Protein AF-A0A3M1F639-F1 (afdb_monomer)

pLDDT: mean 80.08, std 17.7, range [35.78, 98.0]

Sequence (244 aa):
RVGVATFDGEERFVIDPTIEFQLLESRHPPLAGIGDPCSHDMECQDDLVCSRASRTCIQVDPTPWWGDPRGVNGACSTDADCPVGQFCDTNHPIKAEGPFRAYYYTDRDAGRFLCQVPDRDAPLDEICPRMIQVDDVLSGRFVPGKEVCLEARIVVSYVNPGDLDSHIQSQFEHPLVYPSGSPPLPVSFQSSENSPPYKDPDNPIGALPDPPLDAHVVMLGTVRYDDGHRWFEVHPIKWWRRLP

Foldseek 3Di:
DWDWDDDPNDTDTDDDPPPPPPPPPPPDDDAFEFFAAAQAQVSHAQQWGQQPVRNGTHHDDFAAPPGDCCQFQVWAAFQNSHGRQWGWPLPAAADLDDQQHFPPPSVPRGRTTHTARPDQPDDCCSVAVDEDEPVCQFVVSHGFFHKHWYWFFFADFDQDPVQRKTFGWGFDPDQPPDPPPDDRPVTDTATAIAHSNQQDCPPPVGRDDDDDHRFGKIFIATWHQDPVVGGIYGHHGRHMDTDD

Structure (mmCIF, N/CA/C/O backbone):
data_AF-A0A3M1F639-F1
#
_entry.id   AF-A0A3M1F639-F1
#
loop_
_atom_site.group_PDB
_atom_site.id
_atom_site.type_symbol
_atom_site.label_atom_id
_atom_site.label_alt_id
_atom_site.label_comp_id
_atom_site.label_asym_id
_atom_site.label_entity_id
_atom_site.label_seq_id
_atom_site.pdbx_PDB_ins_code
_atom_site.Cartn_x
_atom_site.Cartn_y
_atom_site.Cartn_z
_atom_site.occupancy
_atom_site.B_iso_or_equiv
_atom_site.auth_seq_id
_atom_site.auth_comp_id
_atom_site.auth_asym_id
_atom_site.auth_atom_id
_atom_site.pdbx_PDB_model_num
ATOM 1 N N . ARG A 1 1 ? -32.713 -19.077 0.750 1.00 47.41 1 ARG A N 1
ATOM 2 C CA . ARG A 1 1 ? -32.940 -19.809 -0.526 1.00 47.41 1 ARG A CA 1
ATOM 3 C C . ARG A 1 1 ? -33.217 -18.773 -1.609 1.00 47.41 1 ARG A C 1
ATOM 5 O O . ARG A 1 1 ? -33.900 -17.809 -1.296 1.00 47.41 1 ARG A O 1
ATOM 12 N N . VAL A 1 2 ? -32.694 -18.941 -2.826 1.00 43.97 2 VAL A N 1
ATOM 13 C CA . VAL A 1 2 ? -33.075 -18.085 -3.964 1.00 43.97 2 VAL A CA 1
ATOM 14 C C . VAL A 1 2 ? -34.355 -18.663 -4.561 1.00 43.97 2 VAL A C 1
ATOM 16 O O . VAL A 1 2 ? -34.367 -19.823 -4.973 1.00 43.97 2 VAL A O 1
ATOM 19 N N . GLY A 1 3 ? -35.440 -17.894 -4.520 1.00 49.28 3 GLY A N 1
ATOM 20 C CA . GLY A 1 3 ? -36.692 -18.221 -5.194 1.00 49.28 3 GLY A CA 1
ATOM 21 C C . GLY A 1 3 ? -36.823 -17.441 -6.498 1.00 49.28 3 GLY A C 1
ATOM 22 O O . GLY A 1 3 ? -36.131 -16.446 -6.707 1.00 49.28 3 GLY A O 1
ATOM 23 N N . VAL A 1 4 ? -37.733 -17.877 -7.361 1.00 46.59 4 VAL A N 1
ATOM 24 C CA . VAL A 1 4 ? -38.159 -17.119 -8.541 1.00 46.59 4 VAL A CA 1
ATOM 25 C C . VAL A 1 4 ? -39.600 -16.685 -8.298 1.00 46.59 4 VAL A C 1
ATOM 27 O O . VAL A 1 4 ? -40.441 -17.518 -7.963 1.00 46.59 4 VAL A O 1
ATOM 30 N N . ALA A 1 5 ? -39.876 -15.388 -8.414 1.00 46.91 5 ALA A N 1
ATOM 31 C CA . ALA A 1 5 ? -41.221 -14.831 -8.331 1.00 46.91 5 ALA A CA 1
ATOM 32 C C . ALA A 1 5 ? -41.510 -13.989 -9.571 1.00 46.91 5 ALA A C 1
ATOM 34 O O . ALA A 1 5 ? -40.659 -13.232 -10.033 1.00 46.91 5 ALA A O 1
ATOM 35 N N . THR A 1 6 ? -42.719 -14.109 -10.106 1.00 42.94 6 THR A N 1
ATOM 36 C CA . THR A 1 6 ? -43.123 -13.385 -11.311 1.00 42.94 6 THR A CA 1
ATOM 37 C C . THR A 1 6 ? -43.764 -12.049 -10.937 1.00 42.94 6 THR A C 1
ATOM 39 O O . THR A 1 6 ? -44.758 -12.024 -10.211 1.00 42.94 6 THR A O 1
ATOM 42 N N . PHE A 1 7 ? -43.225 -10.948 -11.459 1.00 38.12 7 PHE A N 1
ATOM 43 C CA . PHE A 1 7 ? -43.796 -9.602 -11.357 1.00 38.12 7 PHE A CA 1
ATOM 44 C C . PHE A 1 7 ? -44.081 -9.079 -12.766 1.00 38.12 7 PHE A C 1
ATOM 46 O O . PHE A 1 7 ? -43.194 -9.089 -13.612 1.00 38.12 7 PHE A O 1
ATOM 53 N N . ASP A 1 8 ? -45.324 -8.669 -13.031 1.00 56.53 8 ASP A N 1
ATOM 54 C CA . ASP A 1 8 ? -45.784 -8.170 -14.341 1.00 56.53 8 ASP A CA 1
ATOM 55 C C . ASP A 1 8 ? -45.487 -9.104 -15.532 1.00 56.53 8 ASP A C 1
ATOM 57 O O . ASP A 1 8 ? -45.303 -8.669 -16.665 1.00 56.53 8 ASP A O 1
ATOM 61 N N . GLY A 1 9 ? -45.467 -10.416 -15.281 1.00 57.84 9 GLY A N 1
ATOM 62 C CA . GLY A 1 9 ? -45.174 -11.434 -16.296 1.00 57.84 9 GLY A CA 1
ATOM 63 C C . GLY A 1 9 ? -43.685 -11.739 -16.490 1.00 57.84 9 GLY A C 1
ATOM 64 O O . GLY A 1 9 ? -43.366 -12.645 -17.254 1.00 57.84 9 GLY A O 1
ATOM 65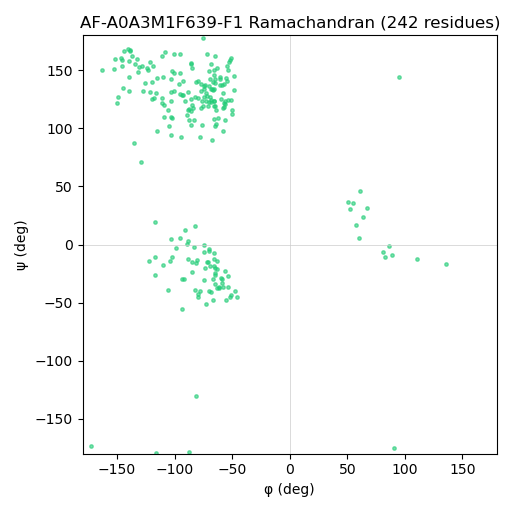 N N . GLU A 1 10 ? -42.786 -11.060 -15.774 1.00 46.59 10 GLU A N 1
ATOM 66 C CA . GLU A 1 10 ? -41.350 -11.350 -15.772 1.00 46.59 10 GLU A CA 1
ATOM 67 C C . GLU A 1 10 ? -40.927 -12.095 -14.506 1.00 46.59 10 GLU A C 1
ATOM 69 O O . GLU A 1 10 ? -41.247 -11.696 -13.385 1.00 46.59 10 GLU A O 1
ATOM 74 N N . GLU A 1 11 ? -40.176 -13.181 -14.676 1.00 58.34 11 GLU A N 1
ATOM 75 C CA . GLU A 1 11 ? -39.559 -13.907 -13.570 1.00 58.34 11 GLU A CA 1
ATOM 76 C C . GLU A 1 11 ? -38.381 -13.114 -12.991 1.00 58.34 11 GLU A C 1
ATOM 78 O O . GLU A 1 11 ? -37.431 -12.766 -13.691 1.00 58.34 11 GLU A O 1
ATOM 83 N N . ARG A 1 12 ? -38.434 -12.838 -11.686 1.00 57.09 12 ARG A N 1
ATOM 84 C CA . ARG A 1 12 ? -37.372 -12.173 -10.928 1.00 57.09 12 ARG A CA 1
ATOM 85 C C . ARG A 1 12 ? -36.878 -13.087 -9.821 1.00 57.09 12 ARG A C 1
ATOM 87 O O . ARG A 1 12 ? -37.666 -13.742 -9.137 1.00 57.09 12 ARG A O 1
ATOM 94 N N . PHE A 1 13 ? -35.568 -13.100 -9.610 1.00 54.31 13 PHE A N 1
ATOM 95 C CA . PHE A 1 13 ? -34.986 -13.759 -8.449 1.00 54.31 13 PHE A CA 1
ATOM 96 C C . PHE A 1 13 ? -35.332 -12.958 -7.196 1.00 54.31 13 PHE A C 1
ATOM 98 O O . PHE A 1 13 ? -35.026 -11.769 -7.106 1.00 54.31 13 PHE A O 1
ATOM 105 N N . VAL A 1 14 ? -35.980 -13.605 -6.232 1.00 48.16 14 VAL A N 1
ATOM 106 C CA . VAL A 1 14 ? -36.282 -13.011 -4.931 1.00 48.16 14 VAL A CA 1
ATOM 107 C C . VAL A 1 14 ? -35.439 -13.720 -3.887 1.00 48.16 14 VAL A C 1
ATOM 109 O O . VAL A 1 14 ? -35.502 -14.943 -3.722 1.00 48.16 14 VAL A O 1
ATOM 112 N N . ILE A 1 15 ? -34.628 -12.933 -3.188 1.00 52.72 15 ILE A N 1
ATOM 113 C CA . ILE A 1 15 ? -33.953 -13.371 -1.974 1.00 52.72 15 ILE A CA 1
ATOM 114 C C . ILE A 1 15 ? -35.007 -13.341 -0.871 1.00 52.72 15 ILE A C 1
ATOM 116 O O . ILE A 1 15 ? -35.576 -12.292 -0.579 1.00 5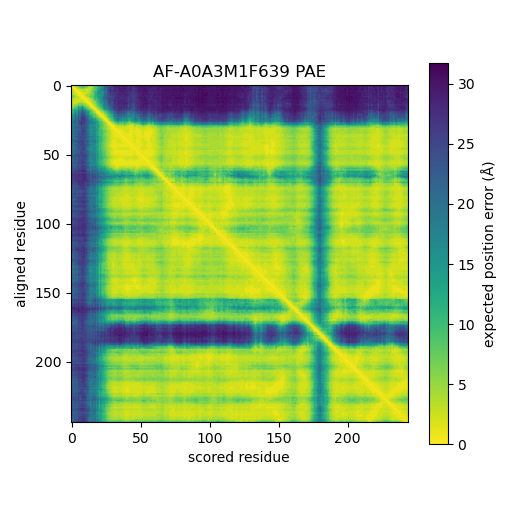2.72 15 ILE A O 1
ATOM 120 N N . ASP A 1 16 ? -35.301 -14.508 -0.306 1.00 49.38 16 ASP A N 1
ATOM 121 C CA . ASP A 1 16 ? -36.204 -14.637 0.832 1.00 49.38 16 ASP A CA 1
ATOM 122 C C . ASP A 1 16 ? -35.676 -13.792 2.014 1.00 49.38 16 ASP A C 1
ATOM 124 O O . ASP A 1 16 ? -34.572 -14.065 2.496 1.00 49.38 16 ASP A O 1
ATOM 128 N N . PRO A 1 17 ? -36.415 -12.772 2.491 1.00 47.12 17 PRO A N 1
ATOM 129 C CA . PRO A 1 17 ? -35.969 -11.904 3.579 1.00 47.12 17 PRO A CA 1
ATOM 130 C C . PRO A 1 17 ? -35.943 -12.610 4.946 1.00 47.12 17 PRO A C 1
ATOM 132 O O . PRO A 1 17 ? -35.497 -12.014 5.921 1.00 47.12 17 PRO A O 1
ATOM 135 N N . THR A 1 18 ? -36.413 -13.862 5.039 1.00 43.72 18 THR A N 1
ATOM 136 C CA . THR A 1 18 ? -36.383 -14.674 6.270 1.00 43.72 18 THR A CA 1
ATOM 137 C C . THR A 1 18 ? -35.123 -15.526 6.427 1.00 43.72 18 THR A C 1
ATOM 139 O O . THR A 1 18 ? -35.069 -16.393 7.299 1.00 43.72 18 THR A O 1
ATOM 142 N N . ILE A 1 19 ? -34.083 -15.290 5.619 1.00 44.69 19 ILE A N 1
ATOM 143 C CA . ILE A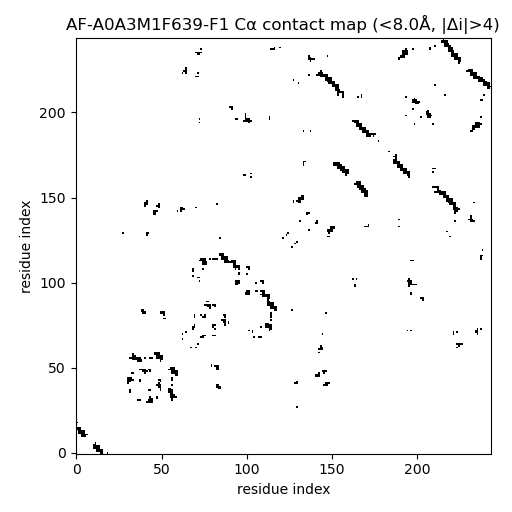 1 19 ? -32.764 -15.864 5.894 1.00 44.69 19 ILE A CA 1
ATOM 144 C C . ILE A 1 19 ? -32.260 -15.243 7.201 1.00 44.69 19 ILE A C 1
ATOM 146 O O . ILE A 1 19 ? -31.792 -14.108 7.227 1.00 44.69 19 ILE A O 1
ATOM 150 N N . GLU A 1 20 ? -32.365 -15.998 8.294 1.00 39.66 20 GLU A N 1
ATOM 151 C CA . GLU A 1 20 ? -31.566 -15.754 9.487 1.00 39.66 20 GLU A CA 1
ATOM 152 C C . GLU A 1 20 ? -30.099 -15.794 9.060 1.00 39.66 20 GLU A C 1
ATOM 154 O O . GLU A 1 20 ? -29.547 -16.847 8.730 1.00 39.66 20 GLU A O 1
ATOM 159 N N . PHE A 1 21 ? -29.471 -14.623 9.016 1.00 45.22 21 PHE A N 1
ATOM 160 C CA . PHE A 1 21 ? -28.029 -14.540 8.920 1.00 45.22 21 PHE A CA 1
ATOM 161 C C . PHE A 1 21 ? -27.483 -15.121 10.219 1.00 45.22 21 PHE A C 1
ATOM 163 O O . PHE A 1 21 ? -27.593 -14.509 11.282 1.00 45.22 21 PHE A O 1
ATOM 170 N N . GLN A 1 22 ? -26.900 -16.316 10.149 1.00 36.78 22 GLN A N 1
ATOM 171 C CA . GLN A 1 22 ? -25.958 -16.713 11.179 1.00 36.78 22 GLN A CA 1
ATOM 172 C C . GLN A 1 22 ? -24.792 -15.739 11.066 1.00 36.78 22 GLN A C 1
ATOM 174 O O . GLN A 1 22 ? -23.984 -15.830 10.143 1.00 36.78 22 GLN A O 1
ATOM 179 N N . LEU A 1 23 ? -24.742 -14.777 11.988 1.00 41.59 23 LEU A N 1
ATOM 180 C CA . LEU A 1 23 ? -23.510 -14.070 12.289 1.00 41.59 23 LEU A CA 1
ATOM 181 C C . LEU A 1 23 ? -22.525 -15.157 12.713 1.00 41.59 23 LEU A C 1
ATOM 183 O O . LEU A 1 23 ? -22.575 -15.659 13.835 1.00 41.59 23 LEU A O 1
ATOM 187 N N . LEU A 1 24 ? -21.689 -15.591 11.773 1.00 43.47 24 LEU A N 1
ATOM 188 C CA . LEU A 1 24 ? -20.505 -16.350 12.116 1.00 43.47 24 LEU A CA 1
ATOM 189 C C . LEU A 1 24 ? -19.731 -15.446 13.068 1.00 43.47 24 LEU A C 1
ATOM 191 O O . LEU A 1 24 ? -19.452 -14.295 12.723 1.00 43.47 24 LEU A O 1
ATOM 195 N N . GLU A 1 25 ? -19.469 -15.923 14.286 1.00 40.12 25 GLU A N 1
ATOM 196 C CA . GLU A 1 25 ? -18.628 -15.189 15.223 1.00 40.12 25 GLU A CA 1
ATOM 197 C C . GLU A 1 25 ? -17.345 -14.807 14.486 1.00 40.12 25 GLU A C 1
ATOM 199 O O . GLU A 1 25 ? -16.592 -15.668 14.016 1.00 40.12 25 GLU A O 1
ATOM 204 N N . SER A 1 26 ? -17.139 -13.499 14.320 1.00 48.09 26 SER A N 1
ATOM 205 C CA . SER A 1 26 ? -15.899 -12.984 13.766 1.00 48.09 26 SER A CA 1
ATOM 206 C C . SER A 1 26 ? -14.771 -13.517 14.639 1.00 48.09 26 SER A C 1
ATOM 208 O O . SER A 1 26 ? -14.727 -13.247 15.838 1.00 48.09 26 SER A O 1
ATOM 210 N N . ARG A 1 27 ? -13.839 -14.265 14.037 1.00 58.47 27 ARG A N 1
ATOM 211 C CA . ARG A 1 27 ? -12.623 -14.725 14.729 1.00 58.47 27 ARG A CA 1
ATOM 212 C C . ARG A 1 27 ? -11.733 -13.565 15.170 1.00 58.47 27 ARG A C 1
ATOM 214 O O . ARG A 1 27 ? -10.829 -13.762 15.974 1.00 58.47 27 ARG A O 1
ATOM 221 N N . HIS A 1 28 ? -11.985 -12.370 14.644 1.00 64.81 28 HIS A N 1
ATOM 222 C CA . HIS A 1 28 ? -11.259 -11.168 14.995 1.00 64.81 28 HIS A CA 1
ATOM 223 C C . HIS A 1 28 ? -12.051 -10.307 15.990 1.00 64.81 28 HIS A C 1
ATOM 225 O O . HIS A 1 28 ? -13.283 -10.254 15.896 1.00 64.81 28 HIS A O 1
ATOM 231 N N . PRO A 1 29 ? -11.362 -9.578 16.890 1.00 74.75 29 PRO A N 1
ATOM 232 C CA . PRO A 1 29 ? -11.995 -8.609 17.783 1.00 74.75 29 PRO A CA 1
ATOM 233 C C . PRO A 1 29 ? -12.895 -7.608 17.031 1.00 74.75 29 PRO A C 1
ATOM 235 O O . PRO A 1 29 ? -12.709 -7.395 15.829 1.00 74.75 29 PRO A O 1
ATOM 238 N N . PRO A 1 30 ? -13.836 -6.929 17.698 1.00 85.12 30 PRO A N 1
ATOM 239 C CA . PRO A 1 30 ? -14.517 -5.777 17.109 1.00 85.12 30 PRO A CA 1
ATOM 240 C C . PRO A 1 30 ? -13.518 -4.723 16.605 1.00 85.12 30 PRO A C 1
ATOM 242 O O . PRO A 1 30 ? -12.416 -4.609 17.143 1.00 85.12 30 PRO A O 1
ATOM 245 N N . LEU A 1 31 ? -13.894 -3.978 15.563 1.00 91.56 31 LEU A N 1
ATOM 246 C CA . LEU A 1 31 ? -13.089 -2.859 15.069 1.00 91.56 31 LEU A CA 1
ATOM 247 C C . LEU A 1 31 ? -13.198 -1.665 16.027 1.00 91.56 31 LEU A C 1
ATOM 249 O O . LEU A 1 31 ? -14.290 -1.328 16.490 1.00 91.56 31 LEU A O 1
ATOM 253 N N . ALA A 1 32 ? -12.060 -1.037 16.298 1.00 95.38 32 ALA A N 1
ATOM 254 C CA . ALA A 1 32 ? -11.899 0.118 17.166 1.00 95.38 32 ALA A CA 1
ATOM 255 C C . ALA A 1 32 ? -12.523 1.378 16.539 1.00 95.38 32 ALA A C 1
ATOM 257 O O . ALA A 1 32 ? -12.391 1.625 15.334 1.00 95.38 32 ALA A O 1
ATOM 258 N N . GLY A 1 33 ? -13.236 2.156 17.354 1.00 97.38 33 GLY A N 1
ATOM 259 C CA . GLY A 1 33 ? -13.874 3.407 16.952 1.00 97.38 33 GLY A CA 1
ATOM 260 C C . GLY A 1 33 ? -12.937 4.608 17.072 1.00 97.38 33 GLY A C 1
ATOM 261 O O . GLY A 1 33 ? -11.773 4.491 17.444 1.00 97.38 33 GLY A O 1
ATOM 262 N N . ILE A 1 34 ? -13.445 5.799 16.760 1.00 97.62 34 ILE A N 1
ATOM 263 C CA . ILE A 1 34 ? -12.651 7.031 16.834 1.00 97.62 34 ILE A CA 1
ATOM 264 C C . ILE A 1 34 ? -12.095 7.269 18.250 1.00 97.62 34 ILE A C 1
ATOM 266 O O . ILE A 1 34 ? -12.823 7.229 19.239 1.00 97.62 34 ILE A O 1
ATOM 270 N N . GLY A 1 35 ? -10.795 7.548 18.342 1.00 97.62 35 GLY A N 1
ATOM 271 C CA . GLY A 1 35 ? -10.087 7.786 19.602 1.00 97.62 35 GLY A CA 1
ATOM 272 C C . GLY A 1 35 ? -9.639 6.523 20.343 1.00 97.62 35 GLY A C 1
ATOM 273 O O . GLY A 1 35 ? -8.819 6.642 21.255 1.00 97.62 35 GLY A O 1
ATOM 274 N N . ASP A 1 36 ? -10.097 5.337 19.938 1.00 98.00 36 ASP A N 1
ATOM 275 C CA . ASP A 1 36 ? -9.642 4.073 20.517 1.00 98.00 36 ASP A CA 1
ATOM 276 C C . ASP A 1 36 ? -8.187 3.775 20.113 1.00 98.00 36 ASP A C 1
ATOM 278 O O . ASP A 1 36 ? -7.749 4.180 19.030 1.00 98.00 36 ASP A O 1
ATOM 282 N N . PRO A 1 37 ? -7.410 3.086 20.971 1.00 97.06 37 PRO A N 1
ATOM 283 C CA . PRO A 1 37 ? -6.021 2.751 20.685 1.00 97.06 37 PRO A CA 1
ATOM 284 C C . PRO A 1 37 ? -5.904 1.777 19.513 1.00 97.06 37 PRO A C 1
ATOM 286 O O . PRO A 1 37 ? -6.725 0.876 19.356 1.00 97.06 37 PRO A O 1
ATOM 289 N N . CYS A 1 38 ? -4.835 1.927 18.735 1.00 95.44 38 CYS A N 1
ATOM 290 C CA . CYS A 1 38 ? -4.548 1.056 17.603 1.00 95.44 38 CYS A CA 1
ATOM 291 C C . CYS A 1 38 ? -3.044 0.836 17.397 1.00 95.44 38 CYS A C 1
ATOM 293 O O . CYS A 1 38 ? -2.175 1.620 17.820 1.00 95.44 38 CYS A O 1
ATOM 295 N N . SER A 1 39 ? -2.734 -0.255 16.709 1.00 92.88 39 SER A N 1
ATOM 296 C CA . SER A 1 39 ? -1.409 -0.565 16.190 1.00 92.88 39 SER A CA 1
ATOM 297 C C . SER A 1 39 ? -1.359 -0.780 14.684 1.00 92.88 39 SER A C 1
ATOM 299 O O . SER A 1 39 ? -0.279 -0.663 14.120 1.00 92.88 39 SER A O 1
ATOM 301 N N . HIS A 1 40 ? -2.511 -0.962 14.039 1.00 92.75 40 HIS A N 1
ATOM 302 C CA . HIS A 1 40 ? -2.640 -1.080 12.589 1.00 92.75 40 HIS A CA 1
ATOM 303 C C . HIS A 1 40 ? -3.949 -0.446 12.117 1.00 92.75 40 HIS A C 1
ATOM 305 O O . HIS A 1 40 ? -4.938 -0.429 12.850 1.00 92.75 40 HIS A O 1
ATOM 311 N N . ASP A 1 41 ? -3.991 0.011 10.867 1.00 94.19 41 ASP A N 1
ATOM 312 C CA . ASP A 1 41 ? -5.210 0.559 10.254 1.00 94.19 41 ASP A CA 1
ATOM 313 C C . ASP A 1 41 ? -6.368 -0.443 10.266 1.00 94.19 41 ASP A C 1
ATOM 315 O O . ASP A 1 41 ? -7.517 -0.076 10.516 1.00 94.19 41 ASP A O 1
ATOM 319 N N . MET A 1 42 ? -6.057 -1.725 10.070 1.00 93.31 42 MET A N 1
ATOM 320 C CA . MET A 1 42 ? -7.027 -2.821 10.080 1.00 93.31 42 MET A CA 1
ATOM 321 C C . MET A 1 42 ? -7.611 -3.139 11.465 1.00 93.31 42 MET A C 1
ATOM 323 O O . MET A 1 42 ? -8.495 -3.987 11.577 1.00 93.31 42 MET A O 1
ATOM 327 N N . GLU A 1 43 ? -7.150 -2.482 12.529 1.00 94.06 43 GLU A N 1
ATOM 328 C CA . GLU A 1 43 ? -7.813 -2.528 13.837 1.00 94.06 43 GLU A CA 1
ATOM 329 C C . GLU A 1 43 ? -8.935 -1.495 13.948 1.00 94.06 43 GLU A C 1
ATOM 331 O O . GLU A 1 43 ? -9.857 -1.695 14.733 1.00 94.06 43 GLU A O 1
ATOM 336 N N . CYS A 1 44 ? -8.881 -0.426 13.154 1.00 95.56 44 CYS A N 1
ATOM 337 C CA . CYS A 1 44 ? -9.867 0.646 13.140 1.00 95.56 44 CYS A CA 1
ATOM 338 C C . CYS A 1 44 ? -11.047 0.324 12.214 1.00 95.56 44 CYS A C 1
ATOM 340 O O . CYS A 1 44 ? -10.895 -0.429 11.248 1.00 95.56 44 CYS A O 1
ATOM 342 N N . GLN A 1 45 ? -12.207 0.940 12.472 1.00 95.38 45 GLN A N 1
ATOM 343 C CA . GLN A 1 45 ? -13.379 0.894 11.582 1.00 95.38 45 GLN A CA 1
ATOM 344 C C . GLN A 1 45 ? -13.036 1.284 10.135 1.00 95.38 45 GLN A C 1
ATOM 346 O O . GLN A 1 45 ? -12.003 1.901 9.865 1.00 95.38 45 GLN A O 1
ATOM 351 N N . ASP A 1 46 ? -13.875 0.868 9.187 1.00 92.69 46 ASP A N 1
ATOM 352 C CA . ASP A 1 46 ? -13.558 0.882 7.753 1.00 92.69 46 ASP A CA 1
ATOM 353 C C . ASP A 1 46 ? -13.225 2.290 7.206 1.00 92.69 46 ASP A C 1
ATOM 355 O O . ASP A 1 46 ? -12.396 2.430 6.305 1.00 92.69 46 ASP A O 1
ATOM 359 N N . ASP A 1 47 ? -13.803 3.333 7.800 1.00 91.44 47 ASP A N 1
ATOM 360 C CA . ASP A 1 47 ? -13.628 4.749 7.462 1.00 91.44 47 ASP A CA 1
ATOM 361 C C . ASP A 1 47 ? -12.557 5.477 8.302 1.00 91.44 47 ASP A C 1
ATOM 363 O O . ASP A 1 47 ? -12.379 6.691 8.178 1.00 91.44 47 ASP A O 1
ATOM 367 N N . LEU A 1 48 ? -11.824 4.744 9.145 1.00 95.19 48 LEU A N 1
ATOM 368 C CA . LEU A 1 48 ? -10.801 5.272 10.048 1.00 95.19 48 LEU A CA 1
ATOM 369 C C . LEU A 1 48 ? -9.414 4.693 9.740 1.00 95.19 48 LEU A C 1
ATOM 371 O O . LEU A 1 48 ? -9.275 3.557 9.286 1.00 95.19 48 LEU A O 1
ATOM 375 N N . VAL A 1 49 ? -8.368 5.444 10.077 1.00 94.38 49 VAL A N 1
ATOM 376 C CA . VAL A 1 49 ? -6.966 4.995 9.997 1.00 94.38 49 VAL A CA 1
ATOM 377 C C . VAL A 1 49 ? -6.296 5.072 11.361 1.00 94.38 49 VAL A C 1
ATOM 379 O O . VAL A 1 49 ? -6.710 5.849 12.228 1.00 94.38 49 VAL A O 1
ATOM 382 N N . CYS A 1 50 ? -5.241 4.289 11.559 1.00 95.50 50 CYS A N 1
ATOM 383 C CA . CYS A 1 50 ? -4.451 4.340 12.772 1.00 95.50 50 CYS A CA 1
ATOM 384 C C . CYS A 1 50 ? -3.428 5.475 12.679 1.00 95.50 50 CYS A C 1
ATOM 386 O O . CYS A 1 50 ? -2.420 5.398 11.977 1.00 95.50 50 CYS A O 1
ATOM 388 N N . SER A 1 51 ? -3.665 6.555 13.420 1.00 94.19 51 SER A N 1
ATOM 389 C CA . SER A 1 51 ? -2.743 7.688 13.461 1.00 94.19 51 SER A CA 1
ATOM 390 C C . SER A 1 51 ? -1.423 7.288 14.108 1.00 94.19 51 SER A C 1
ATOM 392 O O . SER A 1 51 ? -1.383 6.903 15.279 1.00 94.19 51 SER A O 1
ATOM 394 N N . ARG A 1 52 ? -0.306 7.476 13.398 1.00 92.25 52 ARG A N 1
ATOM 395 C CA . ARG A 1 52 ? 1.026 7.276 13.988 1.00 92.25 52 ARG A CA 1
ATOM 396 C C . ARG A 1 52 ? 1.302 8.241 15.137 1.00 92.25 52 ARG A C 1
ATOM 398 O O . ARG A 1 52 ? 1.908 7.841 16.127 1.00 92.25 52 ARG A O 1
ATOM 405 N N . ALA A 1 53 ? 0.843 9.487 15.019 1.00 91.81 53 ALA A N 1
ATOM 406 C CA . ALA A 1 53 ? 1.108 10.533 16.002 1.00 91.81 53 ALA A CA 1
ATOM 407 C C . ALA A 1 53 ? 0.407 10.278 17.345 1.00 91.81 53 ALA A C 1
ATOM 409 O O . ALA A 1 53 ? 1.003 10.506 18.395 1.00 91.81 53 ALA A O 1
ATOM 410 N N . SER A 1 54 ? -0.844 9.810 17.317 1.00 94.56 54 SER A N 1
ATOM 411 C CA . SER A 1 54 ? -1.642 9.592 18.532 1.00 94.56 54 SER A CA 1
ATOM 412 C C . SER A 1 54 ? -1.771 8.129 18.941 1.00 94.56 54 SER A C 1
ATOM 414 O O . SER A 1 54 ? -2.174 7.872 20.071 1.00 94.56 54 SER A O 1
ATOM 416 N N . ARG A 1 55 ? -1.426 7.176 18.061 1.00 96.00 55 ARG A N 1
ATOM 417 C CA . ARG A 1 55 ? -1.664 5.731 18.245 1.00 96.00 55 ARG A CA 1
ATOM 418 C C . ARG A 1 55 ? -3.133 5.411 18.521 1.00 96.00 55 ARG A C 1
ATOM 420 O O . ARG A 1 55 ? -3.448 4.510 19.296 1.00 96.00 55 ARG A O 1
ATOM 427 N N . THR A 1 56 ? -4.017 6.166 17.877 1.00 97.62 56 THR A N 1
ATOM 428 C CA . THR A 1 56 ? -5.467 6.012 17.973 1.00 97.62 56 THR A CA 1
ATOM 429 C C . THR A 1 56 ? -6.119 6.060 16.600 1.00 97.62 56 THR A C 1
ATOM 431 O O . THR A 1 56 ? -5.571 6.646 15.661 1.00 97.62 56 THR A O 1
ATOM 434 N N . CYS A 1 57 ? -7.298 5.457 16.488 1.00 97.81 57 CYS A N 1
ATOM 435 C CA . CYS A 1 57 ? -8.104 5.513 15.280 1.00 97.81 57 CYS A CA 1
ATOM 436 C C . CYS A 1 57 ? -8.643 6.930 15.071 1.00 97.81 57 CYS A C 1
ATOM 438 O O . CYS A 1 57 ? -9.258 7.515 15.967 1.00 97.81 57 CYS A O 1
ATOM 440 N N . ILE A 1 58 ? -8.414 7.489 13.887 1.00 95.94 58 ILE A N 1
ATOM 441 C CA . ILE A 1 58 ? -8.861 8.830 13.515 1.00 95.94 58 ILE A CA 1
ATOM 442 C C . ILE A 1 58 ? -9.611 8.795 12.191 1.00 95.94 58 ILE A C 1
ATOM 444 O O . ILE A 1 58 ? -9.353 7.948 11.337 1.00 95.94 58 ILE A O 1
ATOM 448 N N . GLN A 1 59 ? -10.509 9.758 12.016 1.00 94.25 59 GLN A N 1
ATOM 449 C CA . GLN A 1 59 ? -11.073 10.047 10.709 1.00 94.25 59 GLN A CA 1
ATOM 450 C C . GLN A 1 59 ? -10.048 10.836 9.892 1.00 94.25 59 GLN A C 1
ATOM 452 O O . GLN A 1 59 ? -9.401 11.750 10.411 1.00 94.25 59 GLN A O 1
ATOM 457 N N . VAL A 1 60 ? -9.915 10.486 8.618 1.00 84.94 60 VAL A N 1
ATOM 458 C CA . VAL A 1 60 ? -9.099 11.223 7.651 1.00 84.94 60 VAL A CA 1
ATOM 459 C C . VAL A 1 60 ? -9.952 11.652 6.476 1.00 84.94 60 VAL A C 1
ATOM 461 O O . VAL A 1 60 ? -10.916 10.977 6.113 1.00 84.94 60 VAL A O 1
ATOM 464 N N . ASP A 1 61 ? -9.583 12.777 5.876 1.00 81.94 61 ASP A N 1
ATOM 465 C CA . ASP A 1 61 ? -10.147 13.149 4.590 1.00 81.94 61 ASP A CA 1
ATOM 466 C C . ASP A 1 61 ? -9.669 12.137 3.537 1.00 81.94 61 ASP A C 1
ATOM 468 O O . ASP A 1 61 ? -8.467 11.842 3.484 1.00 81.94 61 ASP A O 1
ATOM 472 N N . PRO A 1 62 ? -10.574 11.607 2.692 1.00 79.00 62 PRO A N 1
ATOM 473 C CA . PRO A 1 62 ? -10.192 10.735 1.593 1.00 79.00 62 PRO A CA 1
ATOM 474 C C . PRO A 1 62 ? -9.089 11.391 0.772 1.00 79.00 62 PRO A C 1
ATOM 476 O O . PRO A 1 62 ? -9.246 12.518 0.294 1.00 79.00 62 PRO A O 1
ATOM 479 N N . THR A 1 63 ? -7.965 10.701 0.602 1.00 68.62 63 THR A N 1
ATOM 480 C CA . THR A 1 63 ? -6.870 11.278 -0.178 1.00 68.62 63 THR A CA 1
ATOM 481 C C . THR A 1 63 ? -7.244 11.188 -1.665 1.00 68.62 63 THR A C 1
ATOM 483 O O . THR A 1 63 ? -7.434 10.077 -2.166 1.00 68.62 63 THR A O 1
ATOM 486 N N . PRO A 1 64 ? -7.355 12.310 -2.405 1.00 70.00 64 PRO A N 1
ATOM 487 C CA . PRO A 1 64 ? -7.646 12.262 -3.836 1.00 70.00 64 PRO A CA 1
ATOM 488 C C . PRO A 1 64 ? -6.428 11.756 -4.621 1.00 70.00 64 PRO A C 1
ATOM 490 O O . PRO A 1 64 ? -5.304 11.774 -4.101 1.00 70.00 64 PRO A O 1
ATOM 493 N N . TRP A 1 65 ? -6.632 11.354 -5.881 1.00 64.50 65 TRP A N 1
ATOM 494 C CA . TRP A 1 65 ? -5.544 10.913 -6.767 1.00 64.50 65 TRP A CA 1
ATOM 495 C C . TRP A 1 65 ? -4.456 11.987 -6.885 1.00 64.50 65 TRP A C 1
ATOM 497 O O . TRP A 1 65 ? -3.289 11.713 -6.627 1.00 64.50 65 TRP A O 1
ATOM 507 N N . TRP A 1 66 ? -4.863 13.241 -7.130 1.00 61.91 66 TRP A N 1
ATOM 508 C CA . TRP A 1 66 ? -4.011 14.446 -7.213 1.00 61.91 66 TRP A CA 1
ATOM 509 C C . TRP A 1 66 ? -3.641 15.079 -5.872 1.00 61.91 66 TRP A C 1
ATOM 511 O O . TRP A 1 66 ? -3.182 16.221 -5.820 1.00 61.91 66 TRP A O 1
ATOM 521 N N . GLY A 1 67 ? -3.828 14.329 -4.787 1.00 69.00 67 GLY A N 1
ATOM 522 C CA . GLY A 1 67 ? -3.541 14.752 -3.427 1.00 69.00 67 GLY A CA 1
ATOM 523 C C . GLY A 1 67 ? -2.066 14.628 -3.053 1.00 69.00 67 GLY A C 1
ATOM 524 O O . GLY A 1 67 ? -1.161 15.132 -3.724 1.00 69.00 67 GLY A O 1
ATOM 525 N N . ASP A 1 68 ? -1.823 14.010 -1.907 1.00 74.31 68 ASP A N 1
ATOM 526 C CA . ASP A 1 68 ? -0.486 13.821 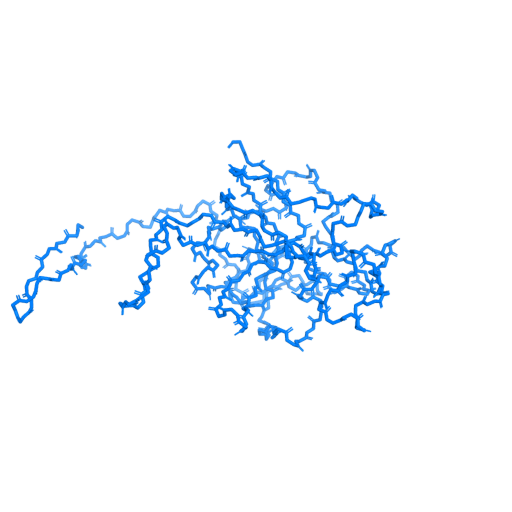-1.366 1.00 74.31 68 ASP A CA 1
ATOM 527 C C . ASP A 1 68 ? 0.173 12.553 -1.948 1.00 74.31 68 ASP A C 1
ATOM 529 O O . ASP A 1 68 ? -0.405 11.468 -1.811 1.00 74.31 68 ASP A O 1
ATOM 533 N N . PRO A 1 69 ? 1.377 12.650 -2.552 1.00 74.12 69 PRO A N 1
ATOM 534 C CA . PRO A 1 69 ? 2.118 11.505 -3.063 1.00 74.12 69 PRO A CA 1
ATOM 535 C C . PRO A 1 69 ? 2.381 10.428 -2.012 1.00 74.12 69 PRO A C 1
ATOM 537 O O . PRO A 1 69 ? 2.528 9.260 -2.369 1.00 74.12 69 PRO A O 1
ATOM 540 N N . ARG A 1 70 ? 2.353 10.793 -0.718 1.00 75.88 70 ARG A N 1
ATOM 541 C CA . ARG A 1 70 ? 2.443 9.842 0.398 1.00 75.88 70 ARG A CA 1
ATOM 542 C C . ARG A 1 70 ? 1.455 8.695 0.275 1.00 75.88 70 ARG A C 1
ATOM 544 O O . ARG A 1 70 ? 1.829 7.550 0.472 1.00 75.88 70 ARG A O 1
ATOM 551 N N . GLY A 1 71 ? 0.211 8.972 -0.099 1.00 69.62 71 GLY A N 1
ATOM 552 C CA . GLY A 1 71 ? -0.755 7.891 -0.251 1.00 69.62 71 GLY A CA 1
ATOM 553 C C . GLY A 1 71 ? -0.701 7.209 -1.621 1.00 69.62 71 GLY A C 1
ATOM 554 O O . GLY A 1 71 ? -1.415 6.241 -1.805 1.00 69.62 71 GLY A O 1
ATOM 555 N N . VAL A 1 72 ? -0.055 7.803 -2.642 1.00 77.81 72 VAL A N 1
ATOM 556 C CA . VAL A 1 72 ? -0.105 7.299 -4.040 1.00 77.81 72 VAL A CA 1
ATOM 557 C C . VAL A 1 72 ? 1.081 6.385 -4.289 1.00 77.81 72 VAL A C 1
ATOM 559 O O . VAL A 1 72 ? 0.916 5.226 -4.619 1.00 77.81 72 VAL A O 1
ATOM 562 N N . ASN A 1 73 ? 2.286 6.895 -4.056 1.00 85.19 73 ASN A N 1
ATOM 563 C CA . ASN A 1 73 ? 3.520 6.146 -4.256 1.00 85.19 73 ASN A CA 1
ATOM 564 C C . ASN A 1 73 ? 4.107 5.662 -2.925 1.00 85.19 73 ASN A C 1
ATOM 566 O O . ASN A 1 73 ? 5.200 5.107 -2.892 1.00 85.19 73 ASN A O 1
ATOM 570 N N . GLY A 1 74 ? 3.415 5.874 -1.797 1.00 88.62 74 GLY A N 1
ATOM 571 C CA . GLY A 1 74 ? 3.975 5.558 -0.482 1.00 88.62 74 GLY A CA 1
ATOM 572 C C . GLY A 1 74 ? 5.208 6.408 -0.174 1.00 88.62 74 GLY A C 1
ATOM 573 O O . GLY A 1 74 ? 6.072 5.975 0.583 1.00 88.62 74 GLY A O 1
ATOM 574 N N . ALA A 1 75 ? 5.333 7.573 -0.818 1.00 92.75 75 ALA A N 1
ATOM 575 C CA . ALA A 1 75 ? 6.489 8.435 -0.656 1.00 92.75 75 ALA A CA 1
ATOM 576 C C . ALA A 1 75 ? 6.545 8.984 0.775 1.00 92.75 75 ALA A C 1
ATOM 578 O O . ALA A 1 75 ? 5.513 9.209 1.393 1.00 92.75 75 ALA A O 1
ATOM 579 N N . CYS A 1 76 ? 7.725 9.259 1.309 1.00 93.62 76 CYS A N 1
ATOM 580 C CA . CYS A 1 76 ? 7.889 9.815 2.647 1.00 93.62 76 CYS A CA 1
ATOM 581 C C . CYS A 1 76 ? 9.100 10.741 2.717 1.00 93.62 76 CYS A C 1
ATOM 583 O O . CYS A 1 76 ? 9.999 10.711 1.873 1.00 93.62 76 CYS A O 1
ATOM 585 N N . SER A 1 77 ? 9.122 11.599 3.730 1.00 93.88 77 SER A N 1
ATOM 586 C CA . SER A 1 77 ? 10.306 12.379 4.099 1.00 93.88 77 SER A CA 1
ATOM 587 C C . SER A 1 77 ? 10.790 12.027 5.499 1.00 93.88 77 SER A C 1
ATOM 589 O O . SER A 1 77 ? 11.973 12.171 5.798 1.00 93.88 77 SER A O 1
ATOM 591 N N . THR A 1 78 ? 9.885 11.555 6.353 1.00 93.38 78 THR A N 1
ATOM 592 C CA . THR A 1 78 ? 10.175 11.084 7.704 1.00 93.38 78 THR A CA 1
ATOM 593 C C . THR A 1 78 ? 9.281 9.898 8.053 1.00 93.38 78 THR A C 1
ATOM 595 O O . THR A 1 78 ? 8.250 9.681 7.423 1.00 93.38 78 THR A O 1
ATOM 598 N N . ASP A 1 79 ? 9.609 9.180 9.124 1.00 93.25 79 ASP A N 1
ATOM 599 C CA . ASP A 1 79 ? 8.750 8.124 9.678 1.00 93.25 79 ASP A CA 1
ATOM 600 C C . ASP A 1 79 ? 7.320 8.580 9.991 1.00 93.25 79 ASP A C 1
ATOM 602 O O . ASP A 1 79 ? 6.403 7.763 9.978 1.00 93.25 79 ASP A O 1
ATOM 606 N N . ALA A 1 80 ? 7.116 9.869 10.285 1.00 90.50 80 ALA A N 1
ATOM 607 C CA . ALA A 1 80 ? 5.796 10.422 10.578 1.00 90.50 80 ALA A CA 1
ATOM 608 C C . ALA A 1 80 ? 4.842 10.370 9.374 1.00 90.50 80 ALA A C 1
ATOM 610 O O . ALA A 1 80 ? 3.629 10.430 9.562 1.00 90.50 80 ALA A O 1
ATOM 611 N N . ASP A 1 81 ? 5.386 10.252 8.162 1.00 90.12 81 ASP A N 1
ATOM 612 C CA . ASP A 1 81 ? 4.620 10.156 6.922 1.00 90.12 81 ASP A CA 1
ATOM 613 C C . ASP A 1 81 ? 4.111 8.740 6.643 1.00 90.12 81 ASP A C 1
ATOM 615 O O . ASP A 1 81 ? 3.226 8.570 5.807 1.00 90.12 81 ASP A O 1
ATOM 619 N N . CYS A 1 82 ? 4.667 7.734 7.322 1.00 91.94 82 CYS A N 1
ATOM 620 C CA . CYS A 1 82 ? 4.368 6.338 7.051 1.00 91.94 82 CYS A CA 1
ATOM 621 C C . CYS A 1 82 ? 3.280 5.782 7.973 1.00 91.94 82 CYS A C 1
ATOM 623 O O . CYS A 1 82 ? 3.229 6.144 9.157 1.00 91.94 82 CYS A O 1
ATOM 625 N N . PRO A 1 83 ? 2.457 4.842 7.469 1.00 91.75 83 PRO A N 1
ATOM 626 C CA . PRO A 1 83 ? 1.512 4.105 8.294 1.00 91.75 83 PRO A CA 1
ATOM 627 C C . PRO A 1 83 ? 2.182 3.463 9.510 1.00 91.75 83 PRO A C 1
ATOM 629 O O . PRO A 1 83 ? 3.395 3.212 9.546 1.00 91.75 83 PRO A O 1
ATOM 632 N N . VAL A 1 84 ? 1.388 3.194 10.542 1.00 92.31 84 VAL A N 1
ATOM 633 C CA . VAL A 1 84 ? 1.890 2.492 11.723 1.00 92.31 84 VAL A CA 1
ATOM 634 C C . VAL A 1 84 ? 2.402 1.103 11.328 1.00 92.31 84 VAL A C 1
ATOM 636 O O . VAL A 1 84 ? 1.789 0.421 10.516 1.00 92.31 84 VAL A O 1
ATOM 639 N N . GLY A 1 85 ? 3.558 0.711 11.873 1.00 90.00 85 GLY A N 1
ATOM 640 C CA . GLY A 1 85 ? 4.231 -0.547 11.521 1.00 90.00 85 GLY A CA 1
ATOM 641 C C . GLY A 1 85 ? 5.204 -0.430 10.343 1.00 90.00 85 GLY A C 1
ATOM 642 O O . GLY A 1 85 ? 5.987 -1.344 10.115 1.00 90.00 85 GLY A O 1
ATOM 643 N N . GLN A 1 86 ? 5.224 0.706 9.641 1.00 93.94 86 GLN A N 1
ATOM 644 C CA . GLN A 1 86 ? 6.181 0.994 8.567 1.00 93.94 86 GLN A CA 1
ATOM 645 C C . GLN A 1 86 ? 7.200 2.058 9.000 1.00 93.94 86 GLN A C 1
ATOM 647 O O . GLN A 1 86 ? 7.012 2.760 10.001 1.00 93.94 86 GLN A O 1
ATOM 652 N N . PHE A 1 87 ? 8.287 2.191 8.248 1.00 94.06 87 PHE A N 1
ATOM 653 C CA . PHE A 1 87 ? 9.305 3.227 8.435 1.00 94.06 87 PHE A CA 1
ATOM 654 C C . PHE A 1 87 ? 9.646 3.879 7.096 1.00 94.06 87 PHE A C 1
ATOM 656 O O . PHE A 1 87 ? 9.380 3.309 6.040 1.00 94.06 87 PHE A O 1
ATOM 663 N N . CYS A 1 88 ? 10.217 5.075 7.136 1.00 95.69 88 CYS A N 1
ATOM 664 C CA . CYS A 1 88 ? 10.670 5.775 5.946 1.00 95.69 88 CYS A CA 1
ATOM 665 C C . CYS A 1 88 ? 12.119 5.379 5.632 1.00 95.69 88 CYS A C 1
ATOM 667 O O . CYS A 1 88 ? 13.028 5.736 6.385 1.00 95.69 88 CYS A O 1
ATOM 669 N N . ASP A 1 89 ? 12.361 4.646 4.539 1.00 94.75 89 ASP A N 1
ATOM 670 C CA . ASP A 1 89 ? 13.720 4.216 4.183 1.00 94.75 89 ASP A CA 1
ATOM 671 C C . ASP A 1 89 ? 14.524 5.347 3.534 1.00 94.75 89 ASP A C 1
ATOM 673 O O . ASP A 1 89 ? 14.531 5.539 2.317 1.00 94.75 89 ASP A O 1
ATOM 677 N N . THR A 1 90 ? 15.257 6.086 4.365 1.00 94.50 90 THR A N 1
ATOM 678 C CA . THR A 1 90 ? 16.056 7.233 3.921 1.00 94.50 90 THR A CA 1
ATOM 679 C C . THR A 1 90 ? 17.339 6.863 3.169 1.00 94.50 90 THR A C 1
ATOM 681 O O . THR A 1 90 ? 18.096 7.755 2.786 1.00 94.50 90 THR A O 1
ATOM 684 N N . ASN A 1 91 ? 17.637 5.573 2.979 1.00 92.12 91 ASN A N 1
ATOM 685 C CA . ASN A 1 91 ? 18.864 5.131 2.305 1.00 92.12 91 ASN A CA 1
ATOM 686 C C . ASN A 1 91 ? 18.704 5.009 0.787 1.00 92.12 91 ASN A C 1
ATOM 688 O O . ASN A 1 91 ? 19.704 4.886 0.078 1.00 92.12 91 ASN A O 1
ATOM 692 N N . HIS A 1 92 ? 17.469 5.049 0.289 1.00 91.56 92 HIS A N 1
ATOM 693 C CA . HIS A 1 92 ? 17.164 4.845 -1.119 1.00 91.56 92 HIS A CA 1
ATOM 694 C C . HIS A 1 92 ? 16.149 5.887 -1.612 1.00 91.56 92 HIS A C 1
ATOM 696 O O . HIS A 1 92 ? 14.938 5.669 -1.541 1.00 91.56 92 HIS A O 1
ATOM 702 N N . PRO A 1 93 ? 16.621 7.062 -2.070 1.00 94.56 93 PRO A N 1
ATOM 703 C CA . PRO A 1 93 ? 15.734 8.088 -2.592 1.00 94.56 93 PRO A CA 1
ATOM 704 C C . PRO A 1 93 ? 15.116 7.663 -3.928 1.00 94.56 93 PRO A C 1
ATOM 706 O O . PRO A 1 93 ? 15.788 7.095 -4.790 1.00 94.56 93 PRO A O 1
ATOM 709 N N . ILE A 1 94 ? 13.851 8.023 -4.129 1.00 94.12 94 ILE A N 1
ATOM 710 C CA . ILE A 1 94 ? 13.113 7.824 -5.374 1.00 94.12 94 ILE A CA 1
ATOM 711 C C . ILE A 1 94 ? 13.839 8.557 -6.505 1.00 94.12 94 ILE A C 1
ATOM 713 O O . ILE A 1 94 ? 14.102 9.766 -6.438 1.00 94.12 94 ILE A O 1
ATOM 717 N N . LYS A 1 95 ? 14.153 7.809 -7.565 1.00 92.12 95 LYS A N 1
ATOM 718 C CA . LYS A 1 95 ? 14.860 8.309 -8.747 1.00 92.12 95 LYS A CA 1
ATOM 719 C C . LYS A 1 95 ? 13.986 9.321 -9.503 1.00 92.12 95 LYS A C 1
ATOM 721 O O . LYS A 1 95 ? 12.786 9.118 -9.670 1.00 92.12 95 LYS A O 1
ATOM 726 N N . ALA A 1 96 ? 14.600 10.396 -9.999 1.00 90.62 96 ALA A N 1
ATOM 727 C CA . ALA A 1 96 ? 13.926 11.373 -10.865 1.00 90.62 96 ALA A CA 1
ATOM 728 C C . ALA A 1 96 ? 13.702 10.828 -12.289 1.00 90.62 96 ALA A C 1
ATOM 730 O O . ALA A 1 96 ? 12.735 11.177 -12.962 1.00 90.62 96 ALA A O 1
ATOM 731 N N . GLU A 1 97 ? 14.599 9.951 -12.744 1.00 89.75 97 GLU A N 1
ATOM 732 C CA . GLU A 1 97 ? 14.638 9.412 -14.102 1.00 89.75 97 GLU A CA 1
ATOM 733 C C . GLU A 1 97 ? 14.956 7.910 -14.095 1.00 89.75 97 GLU A C 1
ATOM 735 O O . GLU A 1 97 ? 15.405 7.350 -13.094 1.00 89.75 97 GLU A O 1
ATOM 740 N N . GLY A 1 98 ? 14.757 7.261 -15.244 1.00 88.50 98 GLY A N 1
ATOM 741 C CA . GLY A 1 98 ? 15.036 5.838 -15.429 1.00 88.50 98 GLY A CA 1
ATOM 742 C C . GLY A 1 98 ? 13.843 4.921 -15.127 1.00 88.50 98 GLY A C 1
ATOM 743 O O . GLY A 1 98 ? 12.732 5.401 -14.897 1.00 88.50 98 GLY A O 1
ATOM 744 N N . PRO A 1 99 ? 14.057 3.594 -15.169 1.00 85.25 99 PRO A N 1
ATOM 745 C CA . PRO A 1 99 ? 12.978 2.602 -15.177 1.00 85.25 99 PRO A CA 1
ATOM 746 C C . PRO A 1 99 ? 12.231 2.432 -13.842 1.00 85.25 99 PRO A C 1
ATOM 748 O O . PRO A 1 99 ? 11.148 1.866 -13.831 1.00 85.25 99 PRO A O 1
ATOM 751 N N . PHE A 1 100 ? 12.778 2.924 -12.727 1.00 89.44 100 PHE A N 1
ATOM 752 C CA . PHE A 1 100 ? 12.172 2.802 -11.390 1.00 89.44 100 PHE A CA 1
ATOM 753 C C . PHE A 1 100 ? 11.811 4.162 -10.777 1.00 89.44 100 PHE A C 1
ATOM 755 O O . PHE A 1 100 ? 11.662 4.297 -9.565 1.00 89.44 100 PHE A O 1
ATOM 762 N N . ARG A 1 101 ? 11.705 5.208 -11.606 1.00 88.94 101 ARG A N 1
ATOM 763 C CA . ARG A 1 101 ? 11.227 6.522 -11.156 1.00 88.94 101 ARG A CA 1
ATOM 764 C C . ARG A 1 101 ? 9.745 6.459 -10.789 1.00 88.94 101 ARG A C 1
ATOM 766 O O . ARG A 1 101 ? 9.002 5.664 -11.359 1.00 88.94 101 ARG A O 1
ATOM 773 N N . ALA A 1 102 ? 9.288 7.365 -9.929 1.00 87.00 102 ALA A N 1
ATOM 774 C CA . ALA A 1 102 ? 7.854 7.582 -9.762 1.00 87.00 102 ALA A CA 1
ATOM 775 C C . ALA A 1 102 ? 7.267 8.159 -11.061 1.00 87.00 102 ALA A C 1
ATOM 777 O O . ALA A 1 102 ? 7.736 9.189 -11.566 1.00 87.00 102 ALA A O 1
ATOM 778 N N . TYR A 1 103 ? 6.261 7.487 -11.622 1.00 79.81 103 TYR A N 1
ATOM 779 C CA . TYR A 1 103 ? 5.598 7.952 -12.839 1.00 79.81 103 TYR A CA 1
ATOM 780 C C . TYR A 1 103 ? 4.579 9.052 -12.535 1.00 79.81 103 TYR A C 1
ATOM 782 O O . TYR A 1 103 ? 4.542 10.085 -13.207 1.00 79.81 103 TYR A O 1
ATOM 790 N N . TYR A 1 104 ? 3.813 8.866 -11.463 1.00 74.31 104 TYR A N 1
ATOM 791 C CA . TYR A 1 104 ? 2.945 9.894 -10.905 1.00 74.31 104 TYR A CA 1
ATOM 792 C C . TYR A 1 104 ? 3.766 10.865 -10.050 1.00 74.31 104 TYR A C 1
ATOM 794 O O . TYR A 1 104 ? 4.673 10.449 -9.339 1.00 74.31 104 TYR A O 1
ATOM 802 N N . TYR A 1 105 ? 3.455 12.163 -10.126 1.00 78.56 105 TYR A N 1
ATOM 803 C CA . TYR A 1 105 ? 4.088 13.220 -9.320 1.00 78.56 105 TYR A CA 1
ATOM 804 C C . TYR A 1 105 ? 5.624 13.232 -9.328 1.00 78.56 105 TYR A C 1
ATOM 806 O O . TYR A 1 105 ? 6.216 13.586 -8.310 1.00 78.56 105 TYR A O 1
ATOM 814 N N . THR A 1 106 ? 6.272 12.914 -10.456 1.00 83.19 106 THR A N 1
ATOM 815 C CA . THR A 1 106 ? 7.743 12.819 -10.549 1.00 83.19 106 THR A CA 1
ATOM 816 C C . THR A 1 106 ? 8.460 14.002 -9.885 1.00 83.19 106 THR A C 1
ATOM 818 O O . THR A 1 106 ? 9.355 13.789 -9.075 1.00 83.19 106 THR A O 1
ATOM 821 N N . ASP A 1 107 ? 8.010 15.238 -10.126 1.00 85.12 107 ASP A N 1
ATOM 822 C CA . ASP A 1 107 ? 8.618 16.449 -9.546 1.00 85.12 107 ASP A CA 1
ATOM 823 C C . ASP A 1 107 ? 8.495 16.546 -8.015 1.00 85.12 107 ASP A C 1
ATOM 825 O O . ASP A 1 107 ? 9.289 17.224 -7.365 1.00 85.12 107 ASP A O 1
ATOM 829 N N . ARG A 1 108 ? 7.474 15.913 -7.424 1.00 86.88 108 ARG A N 1
ATOM 830 C CA . ARG A 1 108 ? 7.220 15.930 -5.975 1.00 86.88 108 ARG A CA 1
ATOM 831 C C . ARG A 1 108 ? 7.852 14.736 -5.270 1.00 86.88 108 ARG A C 1
ATOM 833 O O . ARG A 1 108 ? 8.188 14.880 -4.097 1.00 86.88 108 ARG A O 1
ATOM 840 N N . ASP A 1 109 ? 7.985 13.605 -5.959 1.00 90.00 109 ASP A N 1
ATOM 841 C CA . ASP A 1 109 ? 8.526 12.363 -5.402 1.00 90.00 109 ASP A CA 1
ATOM 842 C C . ASP A 1 109 ? 10.026 12.211 -5.592 1.00 90.00 109 ASP A C 1
ATOM 844 O O . ASP A 1 109 ? 10.676 11.610 -4.741 1.00 90.00 109 ASP A O 1
ATOM 848 N N . ALA A 1 110 ? 10.602 12.779 -6.652 1.00 92.25 110 ALA A N 1
ATOM 849 C CA . ALA A 1 110 ? 12.040 12.721 -6.870 1.00 92.25 110 ALA A CA 1
ATOM 850 C C . ALA A 1 110 ? 12.808 13.238 -5.640 1.00 92.25 110 ALA A C 1
ATOM 852 O O . ALA A 1 110 ? 12.599 14.359 -5.171 1.00 92.25 110 ALA A O 1
ATOM 853 N N . GLY A 1 111 ? 13.707 12.405 -5.113 1.00 92.56 111 GLY A N 1
ATOM 854 C CA . GLY A 1 111 ? 14.499 12.711 -3.921 1.00 92.56 111 GLY A CA 1
ATOM 855 C C . GLY A 1 111 ? 13.786 12.496 -2.579 1.00 92.56 111 GLY A C 1
ATOM 856 O O . GLY A 1 111 ? 14.445 12.598 -1.545 1.00 92.56 111 GLY A O 1
ATOM 857 N N . ARG A 1 112 ? 12.484 12.177 -2.567 1.00 94.88 112 ARG A N 1
ATOM 858 C CA . ARG A 1 112 ? 11.810 11.605 -1.389 1.00 94.88 112 ARG A CA 1
ATOM 859 C C . ARG A 1 112 ? 12.184 10.133 -1.228 1.00 94.88 112 ARG A C 1
ATOM 861 O O . ARG A 1 112 ? 12.906 9.572 -2.043 1.00 94.88 112 ARG A O 1
ATOM 868 N N . PHE A 1 113 ? 11.679 9.513 -0.175 1.00 95.56 113 PHE A N 1
ATOM 869 C CA . PHE A 1 113 ? 11.928 8.120 0.186 1.00 95.56 113 PHE A CA 1
ATOM 870 C C . PHE A 1 113 ? 10.636 7.307 0.123 1.00 95.56 113 PHE A C 1
ATOM 872 O O . PHE A 1 113 ? 9.588 7.862 -0.196 1.00 95.56 113 PHE A O 1
ATOM 879 N N . LEU A 1 114 ? 10.691 6.013 0.436 1.00 94.88 114 LEU A N 1
ATOM 880 C CA . LEU A 1 114 ? 9.521 5.129 0.443 1.00 94.88 114 LEU A CA 1
ATOM 881 C C . LEU A 1 114 ? 9.211 4.624 1.850 1.00 94.88 114 LEU A C 1
ATOM 883 O O . LEU A 1 114 ? 10.121 4.307 2.620 1.00 94.88 114 LEU A O 1
ATOM 887 N N . CYS A 1 115 ? 7.923 4.503 2.158 1.00 94.44 115 CYS A N 1
ATOM 888 C CA . CYS A 1 115 ? 7.453 3.777 3.326 1.00 94.44 115 CYS A CA 1
ATOM 889 C C . CYS A 1 115 ? 7.629 2.276 3.119 1.00 94.44 115 CYS A C 1
ATOM 891 O O . CYS A 1 115 ? 7.194 1.720 2.115 1.00 94.44 115 CYS A O 1
ATOM 893 N N . GLN A 1 116 ? 8.279 1.620 4.072 1.00 94.06 116 GLN A N 1
ATOM 894 C CA . GLN A 1 116 ? 8.698 0.232 3.953 1.00 94.06 116 GLN A CA 1
ATOM 895 C C . GLN A 1 116 ? 8.315 -0.570 5.191 1.00 94.06 116 GLN A C 1
ATOM 897 O O . GLN A 1 116 ? 8.290 -0.058 6.314 1.00 94.06 116 GLN A O 1
ATOM 902 N N . VAL A 1 117 ? 8.033 -1.854 4.976 1.00 93.12 117 VAL A N 1
ATOM 903 C CA . VAL A 1 117 ? 7.852 -2.827 6.058 1.00 93.12 117 VAL A CA 1
ATOM 904 C C . VAL A 1 117 ? 9.238 -3.202 6.607 1.00 93.12 117 VAL A C 1
ATOM 906 O O . VAL A 1 117 ? 10.084 -3.623 5.815 1.00 93.12 117 VAL A O 1
ATOM 909 N N . PRO A 1 118 ? 9.500 -3.038 7.920 1.00 88.88 118 PRO A N 1
ATOM 910 C CA . PRO A 1 118 ? 10.830 -3.216 8.513 1.00 88.88 118 PRO A CA 1
ATOM 911 C C . PRO A 1 118 ? 11.335 -4.657 8.462 1.00 88.88 118 PRO A C 1
ATOM 913 O O . PRO A 1 118 ? 12.466 -4.886 8.043 1.00 88.88 118 PRO A O 1
ATOM 916 N N . ASP A 1 119 ? 10.502 -5.618 8.859 1.00 89.62 119 ASP A N 1
ATOM 917 C CA . ASP A 1 119 ? 10.811 -7.043 8.781 1.00 89.62 119 ASP A CA 1
ATOM 918 C C . ASP A 1 119 ? 9.847 -7.705 7.795 1.00 89.62 119 ASP A C 1
ATOM 920 O O . ASP A 1 119 ? 8.700 -8.006 8.121 1.00 89.62 119 ASP A O 1
ATOM 924 N N . ARG A 1 120 ? 10.302 -7.886 6.552 1.00 89.56 120 ARG A N 1
ATOM 925 C CA . ARG A 1 120 ? 9.490 -8.487 5.482 1.00 89.56 120 ARG A CA 1
ATOM 926 C C . ARG A 1 120 ? 9.264 -9.990 5.676 1.00 89.56 120 ARG A C 1
ATOM 928 O O . ARG A 1 120 ? 8.361 -10.531 5.033 1.00 89.56 120 ARG A O 1
ATOM 935 N N . ASP A 1 121 ? 10.039 -10.626 6.554 1.00 90.62 121 ASP A N 1
ATOM 936 C CA . ASP A 1 121 ? 9.958 -12.050 6.880 1.00 90.62 121 ASP A CA 1
ATOM 937 C C . ASP A 1 121 ? 9.168 -12.315 8.173 1.00 90.62 121 ASP A C 1
ATOM 939 O O . ASP A 1 121 ? 8.924 -13.478 8.516 1.00 90.62 121 ASP A O 1
ATOM 943 N N . ALA A 1 122 ? 8.710 -11.260 8.861 1.00 92.38 122 ALA A N 1
ATOM 944 C CA . ALA A 1 122 ? 7.909 -11.373 10.072 1.00 92.38 122 ALA A CA 1
ATOM 945 C C . ALA A 1 122 ? 6.654 -12.250 9.862 1.00 92.38 122 ALA A C 1
ATOM 947 O O . ALA A 1 122 ? 6.132 -12.375 8.735 1.00 92.38 122 ALA A O 1
ATOM 948 N N . PRO A 1 123 ? 6.135 -12.880 10.933 1.00 93.44 123 PRO A N 1
ATOM 949 C CA . PRO A 1 123 ? 4.898 -13.651 10.886 1.00 93.44 123 PRO A CA 1
ATOM 950 C C . PRO A 1 123 ? 3.752 -12.897 10.201 1.00 93.44 123 PRO A C 1
ATOM 952 O O . PRO A 1 123 ? 3.648 -11.672 10.265 1.00 93.44 123 PRO A O 1
ATOM 955 N N . LEU A 1 124 ? 2.899 -13.631 9.484 1.00 91.88 124 LEU A N 1
ATOM 956 C CA . LEU A 1 124 ? 1.833 -13.013 8.691 1.00 91.88 124 LEU A CA 1
ATOM 957 C C . LEU A 1 124 ? 0.843 -12.225 9.537 1.00 91.88 124 LEU A C 1
ATOM 959 O O . LEU A 1 124 ? 0.410 -11.162 9.119 1.00 91.88 124 LEU A O 1
ATOM 963 N N . ASP A 1 125 ? 0.524 -12.721 10.717 1.00 90.25 125 ASP A N 1
ATOM 964 C CA . ASP A 1 125 ? -0.347 -12.076 11.688 1.00 90.25 125 ASP A CA 1
ATOM 965 C C . ASP A 1 125 ? 0.261 -10.814 12.320 1.00 90.25 125 ASP A C 1
ATOM 967 O O . ASP A 1 125 ? -0.488 -9.988 12.835 1.00 90.25 125 ASP A O 1
ATOM 971 N N . GLU A 1 126 ? 1.582 -10.627 12.242 1.00 91.06 126 GLU A N 1
ATOM 972 C CA . GLU A 1 126 ? 2.248 -9.397 12.683 1.00 91.06 126 GLU A CA 1
ATOM 973 C C . GLU A 1 126 ? 2.132 -8.280 11.636 1.00 91.06 126 GLU A C 1
ATOM 975 O O . GLU A 1 126 ? 1.778 -7.157 11.978 1.00 91.06 126 GLU A O 1
ATOM 980 N N . ILE A 1 127 ? 2.371 -8.588 10.354 1.00 91.94 127 ILE A N 1
ATOM 981 C CA . ILE A 1 127 ? 2.256 -7.606 9.254 1.00 91.94 127 ILE A CA 1
ATOM 982 C C . ILE A 1 127 ? 0.784 -7.376 8.874 1.00 91.94 127 ILE A C 1
ATOM 984 O O . ILE A 1 127 ? 0.363 -6.256 8.591 1.00 91.94 127 ILE A O 1
ATOM 988 N N . CYS A 1 128 ? 0.002 -8.454 8.854 1.00 93.00 128 CYS A N 1
ATOM 989 C CA . CYS A 1 128 ? -1.377 -8.512 8.389 1.00 93.00 128 CYS A CA 1
ATOM 990 C C . CYS A 1 128 ? -2.281 -9.172 9.440 1.00 93.00 128 CYS A C 1
ATOM 992 O O . CYS A 1 128 ? -2.783 -10.280 9.227 1.00 93.00 128 CYS A O 1
ATOM 994 N N . PRO A 1 129 ? -2.555 -8.488 10.568 1.00 88.62 129 PRO A N 1
ATOM 995 C CA . PRO A 1 129 ? -3.386 -9.031 11.648 1.00 88.62 129 PRO A CA 1
ATOM 996 C C . PRO A 1 129 ? -4.832 -9.311 11.216 1.00 88.62 129 PRO A C 1
ATOM 998 O O . PRO A 1 129 ? -5.544 -10.092 11.857 1.00 88.62 129 PRO A O 1
ATOM 1001 N N . ARG A 1 130 ? -5.286 -8.673 10.129 1.00 91.38 130 ARG A N 1
ATOM 1002 C CA . ARG A 1 130 ? -6.545 -8.983 9.449 1.00 91.38 130 ARG A CA 1
ATOM 1003 C C . ARG A 1 130 ? -6.359 -8.910 7.948 1.00 91.38 130 ARG A C 1
ATOM 1005 O O . ARG A 1 130 ? -5.837 -7.918 7.447 1.00 91.38 130 ARG A O 1
ATOM 1012 N N . MET A 1 131 ? -6.846 -9.934 7.262 1.00 92.38 131 MET A N 1
ATOM 1013 C CA . MET A 1 131 ? -6.893 -9.992 5.808 1.00 92.38 131 MET A CA 1
ATOM 1014 C C . MET A 1 131 ? -8.320 -9.713 5.336 1.00 92.38 131 MET A C 1
ATOM 1016 O O . MET A 1 131 ? -9.283 -10.127 5.984 1.00 92.38 131 MET A O 1
ATOM 1020 N N . ILE A 1 132 ? -8.440 -8.994 4.228 1.00 90.75 132 ILE A N 1
ATOM 1021 C CA . ILE A 1 132 ? -9.702 -8.696 3.548 1.00 90.75 132 ILE A CA 1
ATOM 1022 C C . ILE A 1 132 ? -9.754 -9.443 2.222 1.00 90.75 132 ILE A C 1
ATOM 1024 O O . ILE A 1 132 ? -8.718 -9.867 1.707 1.00 90.75 132 ILE A O 1
ATOM 1028 N N . GLN A 1 133 ? -10.951 -9.573 1.665 1.00 87.94 133 GLN A N 1
ATOM 1029 C CA . GLN A 1 133 ? -11.138 -10.178 0.353 1.00 87.94 133 GLN A CA 1
ATOM 1030 C C . GLN A 1 133 ? -11.198 -9.101 -0.733 1.00 87.94 133 GLN A C 1
ATOM 1032 O O . GLN A 1 133 ? -11.433 -7.921 -0.464 1.00 87.94 133 GLN A O 1
ATOM 1037 N N . VAL A 1 134 ? -11.026 -9.523 -1.986 1.00 86.19 134 VAL A N 1
ATOM 1038 C CA . VAL A 1 134 ? -11.113 -8.650 -3.169 1.00 86.19 134 VAL A CA 1
ATOM 1039 C C . VAL A 1 134 ? -12.437 -7.871 -3.218 1.00 86.19 134 VAL A C 1
ATOM 1041 O O . VAL A 1 134 ? -12.443 -6.689 -3.569 1.00 86.19 134 VAL A O 1
ATOM 1044 N N . ASP A 1 135 ? -13.534 -8.499 -2.791 1.00 81.50 135 ASP A N 1
ATOM 1045 C CA . ASP A 1 135 ? -14.859 -7.885 -2.637 1.00 81.50 135 ASP A CA 1
ATOM 1046 C C . ASP A 1 135 ? -14.859 -6.600 -1.812 1.00 81.50 135 ASP A C 1
ATOM 1048 O O . ASP A 1 1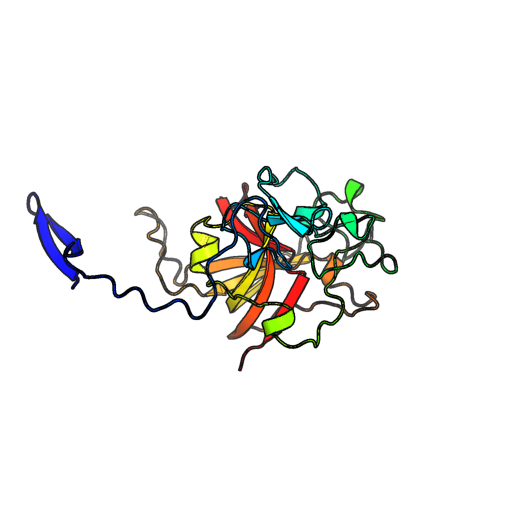35 ? -15.480 -5.609 -2.200 1.00 81.50 135 ASP A O 1
ATOM 1052 N N . ASP A 1 136 ? -14.162 -6.618 -0.673 1.00 86.06 136 ASP A N 1
ATOM 1053 C CA . ASP A 1 136 ? -14.174 -5.507 0.273 1.00 86.06 136 ASP A CA 1
ATOM 1054 C C . ASP A 1 136 ? -13.537 -4.253 -0.348 1.00 86.06 136 ASP A C 1
ATOM 1056 O O . ASP A 1 136 ? -13.968 -3.126 -0.092 1.00 86.06 136 ASP A O 1
ATOM 1060 N N . VAL A 1 137 ? -12.520 -4.438 -1.197 1.00 86.81 137 VAL A N 1
ATOM 1061 C CA . VAL A 1 137 ? -11.896 -3.335 -1.935 1.00 86.81 137 VAL A CA 1
ATOM 1062 C C . VAL A 1 137 ? -12.826 -2.857 -3.044 1.00 86.81 137 VAL A C 1
ATOM 1064 O O . VAL A 1 137 ? -13.125 -1.667 -3.110 1.00 86.81 137 VAL A O 1
ATOM 1067 N N . LEU A 1 138 ? -13.336 -3.771 -3.879 1.00 80.31 138 LEU A N 1
ATOM 1068 C CA . LEU A 1 138 ? -14.193 -3.433 -5.022 1.00 80.31 138 LEU A CA 1
ATOM 1069 C C . LEU A 1 138 ? -15.468 -2.684 -4.623 1.00 80.31 138 LEU A C 1
ATOM 1071 O O . LEU A 1 138 ? -15.935 -1.827 -5.376 1.00 80.31 138 LEU A O 1
ATOM 1075 N N . SER A 1 139 ? -16.028 -2.976 -3.448 1.00 76.50 139 SER A N 1
ATOM 1076 C CA . SER A 1 139 ? -17.232 -2.306 -2.960 1.00 76.50 139 SER A CA 1
ATOM 1077 C C . SER A 1 139 ? -16.987 -0.876 -2.469 1.00 76.50 139 SER A C 1
ATOM 1079 O O . SER A 1 139 ? -17.946 -0.199 -2.100 1.00 76.50 139 SER A O 1
ATOM 1081 N N . GLY A 1 140 ? -15.731 -0.422 -2.400 1.00 80.69 140 GLY A N 1
ATOM 1082 C CA . GLY A 1 140 ? -15.381 0.872 -1.815 1.00 80.69 140 GLY A CA 1
ATOM 1083 C C . GLY A 1 140 ? -15.626 0.931 -0.311 1.00 80.69 140 GLY A C 1
ATOM 1084 O O . GLY A 1 140 ? -15.997 1.980 0.209 1.00 80.69 140 GLY A O 1
ATOM 1085 N N . ARG A 1 141 ? -15.478 -0.205 0.387 1.00 85.44 141 ARG A N 1
ATOM 1086 C CA . ARG A 1 141 ? -15.763 -0.312 1.824 1.00 85.44 141 ARG A CA 1
ATOM 1087 C C . ARG A 1 141 ? -14.876 0.606 2.667 1.00 85.44 141 ARG A C 1
ATOM 1089 O O . ARG A 1 141 ? -15.335 1.134 3.674 1.00 85.44 141 ARG A O 1
ATOM 1096 N N . PHE A 1 142 ? -13.619 0.772 2.265 1.00 90.38 142 PHE A N 1
ATOM 1097 C CA . PHE A 1 142 ? -12.596 1.464 3.046 1.00 90.38 142 PHE A CA 1
ATOM 1098 C C . PHE A 1 142 ? -12.335 2.886 2.551 1.00 90.38 142 PHE A C 1
ATOM 1100 O O . PHE A 1 142 ? -12.403 3.169 1.353 1.00 90.38 142 PHE A O 1
ATOM 1107 N N . VAL A 1 143 ? -11.963 3.776 3.475 1.00 89.38 143 VAL A N 1
ATOM 1108 C CA . VAL A 1 143 ? -11.557 5.146 3.128 1.00 89.38 143 VAL A CA 1
ATOM 1109 C C . VAL A 1 143 ? -10.251 5.157 2.310 1.00 89.38 143 VAL A C 1
ATOM 1111 O O . VAL A 1 143 ? -9.279 4.498 2.696 1.00 89.38 143 VAL A O 1
ATOM 1114 N N . PRO A 1 144 ? -10.170 5.929 1.205 1.00 88.50 144 PRO A N 1
ATOM 1115 C CA . PRO A 1 144 ? -8.917 6.134 0.487 1.00 88.50 144 PRO A CA 1
ATOM 1116 C C . PRO A 1 144 ? -7.810 6.697 1.386 1.00 88.50 144 PRO A C 1
ATOM 1118 O O . PRO A 1 144 ? -7.956 7.779 1.960 1.00 88.50 144 PRO A O 1
ATOM 1121 N N . GLY A 1 145 ? -6.686 5.983 1.459 1.00 88.12 145 GLY A N 1
ATOM 1122 C CA . GLY A 1 145 ? -5.569 6.263 2.364 1.00 88.12 145 GLY A CA 1
ATOM 1123 C C . GLY A 1 145 ? -5.391 5.238 3.490 1.00 88.12 145 GLY A C 1
ATOM 1124 O O . GLY A 1 145 ? -4.343 5.252 4.129 1.00 88.12 145 GLY A O 1
ATOM 1125 N N . LYS A 1 146 ? -6.365 4.346 3.719 1.00 91.88 146 LYS A N 1
ATOM 1126 C CA . LYS A 1 146 ? -6.254 3.251 4.695 1.00 91.88 146 LYS A CA 1
ATOM 1127 C C . LYS A 1 146 ? -5.337 2.140 4.175 1.00 91.88 146 LYS A C 1
ATOM 1129 O O . LYS A 1 146 ? -5.496 1.702 3.035 1.00 91.88 146 LYS A O 1
ATOM 1134 N N . GLU A 1 147 ? -4.421 1.653 5.008 1.00 93.50 147 GLU A N 1
ATOM 1135 C CA . GLU A 1 147 ? -3.657 0.434 4.722 1.00 93.50 147 GLU A CA 1
ATOM 1136 C C . GLU A 1 147 ? -4.505 -0.815 4.960 1.00 93.50 147 GLU A C 1
ATOM 1138 O O . GLU A 1 147 ? -5.114 -0.985 6.020 1.00 93.50 147 GLU A O 1
ATOM 1143 N N . VAL A 1 148 ? -4.488 -1.724 3.989 1.00 94.75 148 VAL A N 1
ATOM 1144 C CA . VAL A 1 148 ? -5.202 -3.000 4.047 1.00 94.75 148 VAL A CA 1
ATOM 1145 C C . VAL A 1 148 ? -4.288 -4.154 3.660 1.00 94.75 148 VAL A C 1
ATOM 1147 O O . VAL A 1 148 ? -3.353 -3.985 2.877 1.00 94.75 148 VAL A O 1
ATOM 1150 N N . CYS A 1 149 ? -4.593 -5.341 4.181 1.00 95.56 149 CYS A N 1
ATOM 1151 C CA . CYS A 1 149 ? -3.995 -6.589 3.724 1.00 95.56 149 CYS A CA 1
ATOM 1152 C C . CYS A 1 149 ? -5.001 -7.360 2.877 1.00 95.56 149 CYS A C 1
ATOM 1154 O O . CYS A 1 149 ? -5.919 -7.979 3.408 1.00 95.56 149 CYS A O 1
ATOM 1156 N N . LEU A 1 150 ? -4.831 -7.308 1.563 1.00 94.75 150 LEU A N 1
ATOM 1157 C CA . LEU A 1 150 ? -5.701 -7.950 0.590 1.00 94.75 150 LEU A CA 1
ATOM 1158 C C . LEU A 1 150 ? -5.244 -9.387 0.322 1.00 94.75 150 LEU A C 1
ATOM 1160 O O . LEU A 1 150 ? -4.156 -9.591 -0.214 1.00 94.75 150 LEU A O 1
ATOM 1164 N N . GLU A 1 151 ? -6.072 -10.371 0.667 1.00 94.19 151 GLU A N 1
ATOM 1165 C CA . GLU A 1 151 ? -5.929 -11.754 0.206 1.00 94.19 151 GLU A CA 1
ATOM 1166 C C . GLU A 1 151 ? -6.497 -11.871 -1.215 1.00 94.19 151 GLU A C 1
ATOM 1168 O O . GLU A 1 151 ? -7.623 -11.452 -1.492 1.00 94.19 151 GLU A O 1
ATOM 1173 N N . ALA A 1 152 ? -5.694 -12.395 -2.138 1.00 91.31 152 ALA A N 1
ATOM 1174 C CA . ALA A 1 152 ? -6.030 -12.426 -3.553 1.00 91.31 152 ALA A CA 1
ATOM 1175 C C . ALA A 1 152 ? -5.362 -13.590 -4.282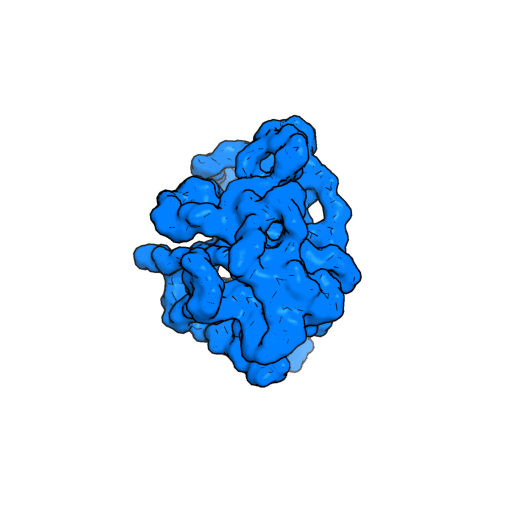 1.00 91.31 152 ALA A C 1
ATOM 1177 O O . ALA A 1 152 ? -4.246 -14.011 -3.968 1.00 91.31 152 ALA A O 1
ATOM 1178 N N . ARG A 1 153 ? -6.027 -14.066 -5.337 1.00 90.19 153 ARG A N 1
ATOM 1179 C CA . ARG A 1 153 ? -5.428 -14.964 -6.324 1.00 90.19 153 ARG A CA 1
ATOM 1180 C C . ARG A 1 153 ? -5.086 -14.192 -7.586 1.00 90.19 153 ARG A C 1
ATOM 1182 O O . ARG A 1 153 ? -5.963 -13.585 -8.190 1.00 90.19 153 ARG A O 1
ATOM 1189 N N . ILE A 1 154 ? -3.825 -14.227 -7.993 1.00 86.88 154 ILE A N 1
ATOM 1190 C CA . ILE A 1 154 ? -3.338 -13.419 -9.113 1.00 86.88 154 ILE A CA 1
ATOM 1191 C C . ILE A 1 154 ? -3.650 -14.112 -10.432 1.00 86.88 154 ILE A C 1
ATOM 1193 O O . ILE A 1 154 ? -3.291 -15.270 -10.618 1.00 86.88 154 ILE A O 1
ATOM 1197 N N . VAL A 1 155 ? -4.301 -13.409 -11.359 1.00 79.81 155 VAL A N 1
ATOM 1198 C CA . VAL A 1 155 ? -4.669 -13.965 -12.673 1.00 79.81 155 VAL A CA 1
ATOM 1199 C C . VAL A 1 155 ? -3.788 -13.414 -13.780 1.00 79.81 155 VAL A C 1
ATOM 1201 O O . VAL A 1 155 ? -3.405 -14.149 -14.686 1.00 79.81 155 VAL A O 1
ATOM 1204 N N . VAL A 1 156 ? -3.456 -12.125 -13.717 1.00 75.50 156 VAL A N 1
ATOM 1205 C CA . VAL A 1 156 ? -2.589 -11.456 -14.690 1.00 75.50 156 VAL A CA 1
ATOM 1206 C C . VAL A 1 156 ? -1.747 -10.419 -13.961 1.00 75.50 156 VAL A C 1
ATOM 1208 O O . VAL A 1 156 ? -2.278 -9.630 -13.193 1.00 75.50 156 VAL A O 1
ATOM 1211 N N . SER A 1 157 ? -0.453 -10.371 -14.254 1.00 72.44 157 SER A N 1
ATOM 1212 C CA . SER A 1 157 ? 0.382 -9.209 -13.946 1.00 72.44 157 SER A CA 1
ATOM 1213 C C . SER A 1 157 ? 0.713 -8.544 -15.277 1.00 72.44 157 SER A C 1
ATOM 1215 O O . SER A 1 157 ? 1.406 -9.135 -16.109 1.00 72.44 157 SER A O 1
ATOM 1217 N N . TYR A 1 158 ? 0.150 -7.363 -15.525 1.00 71.25 158 TYR A N 1
ATOM 1218 C CA . TYR A 1 158 ? 0.413 -6.586 -16.734 1.00 71.25 158 TYR A CA 1
ATOM 1219 C C . TYR A 1 158 ? 1.305 -5.403 -16.385 1.00 71.25 158 TYR A C 1
ATOM 1221 O O . TYR A 1 158 ? 0.897 -4.513 -15.648 1.00 71.25 158 TYR A O 1
ATOM 1229 N N . VAL A 1 159 ? 2.516 -5.388 -16.937 1.00 70.12 159 VAL A N 1
ATOM 1230 C CA . VAL A 1 159 ? 3.400 -4.226 -16.839 1.00 70.12 159 VAL A CA 1
ATOM 1231 C C . VAL A 1 159 ? 3.069 -3.298 -17.992 1.00 70.12 159 VAL A C 1
ATOM 1233 O O . VAL A 1 159 ? 3.259 -3.671 -19.156 1.00 70.12 159 VAL A O 1
ATOM 1236 N N . ASN A 1 160 ? 2.586 -2.098 -17.691 1.00 65.38 160 ASN A N 1
ATOM 1237 C CA . ASN A 1 160 ? 2.384 -1.101 -18.724 1.00 65.38 160 ASN A CA 1
ATOM 1238 C C . ASN A 1 160 ? 3.765 -0.598 -19.197 1.00 65.38 160 ASN A C 1
ATOM 1240 O O . ASN A 1 160 ? 4.545 -0.064 -18.409 1.00 65.38 160 ASN A O 1
ATOM 1244 N N . PRO A 1 161 ? 4.122 -0.766 -20.485 1.00 60.69 161 PRO A N 1
ATOM 1245 C CA . PRO A 1 161 ? 5.444 -0.386 -20.978 1.00 60.69 161 PRO A CA 1
ATOM 1246 C C . PRO A 1 161 ? 5.705 1.131 -20.941 1.00 60.69 161 PRO A C 1
ATOM 1248 O O . PRO A 1 161 ? 6.845 1.544 -21.147 1.00 60.69 161 PRO A O 1
ATOM 1251 N N . GLY A 1 162 ? 4.675 1.961 -20.725 1.00 62.34 162 GLY A N 1
ATOM 1252 C CA . GLY A 1 162 ? 4.796 3.420 -20.658 1.00 62.34 162 GLY A CA 1
ATOM 1253 C C . GLY A 1 162 ? 5.259 3.960 -19.302 1.00 62.34 162 GLY A C 1
ATOM 1254 O O . GLY A 1 162 ? 6.062 4.894 -19.267 1.00 62.34 162 GLY A O 1
ATOM 1255 N N . ASP A 1 163 ? 4.779 3.378 -18.205 1.00 67.06 163 ASP A N 1
ATOM 1256 C CA . ASP A 1 163 ? 5.050 3.825 -16.830 1.00 67.06 163 ASP A CA 1
ATOM 1257 C C . ASP A 1 163 ? 5.812 2.793 -15.990 1.00 67.06 163 ASP A C 1
ATOM 1259 O O . ASP A 1 163 ? 6.342 3.143 -14.936 1.00 67.06 163 ASP A O 1
ATOM 1263 N N . LEU A 1 164 ? 5.937 1.560 -16.497 1.00 72.44 164 LEU A N 1
ATOM 1264 C CA . LEU A 1 164 ? 6.480 0.396 -15.802 1.00 72.44 164 LEU A CA 1
ATOM 1265 C C . LEU A 1 164 ? 5.736 0.078 -14.506 1.00 72.44 164 LEU A C 1
ATOM 1267 O O . LEU A 1 164 ? 6.260 -0.675 -13.685 1.00 72.44 164 LEU A O 1
ATOM 1271 N N . ASP A 1 165 ? 4.531 0.616 -14.324 1.00 75.81 165 ASP A N 1
ATOM 1272 C CA . ASP A 1 165 ? 3.636 0.212 -13.261 1.00 75.81 165 ASP A CA 1
ATOM 1273 C C . ASP A 1 165 ? 3.056 -1.162 -13.596 1.00 75.81 165 ASP A C 1
ATOM 1275 O O . ASP A 1 165 ? 2.747 -1.486 -14.752 1.00 75.81 165 ASP A O 1
ATOM 1279 N N . SER A 1 166 ? 2.996 -2.009 -12.579 1.00 80.94 166 SER A N 1
ATOM 1280 C CA . SER A 1 166 ? 2.509 -3.370 -12.739 1.00 80.94 166 SER A CA 1
ATOM 1281 C C . SER A 1 166 ? 1.090 -3.430 -12.216 1.00 80.94 166 SER A C 1
ATOM 1283 O O . SER A 1 166 ? 0.871 -3.413 -11.008 1.00 80.94 166 SER A O 1
ATOM 1285 N N . HIS A 1 167 ? 0.140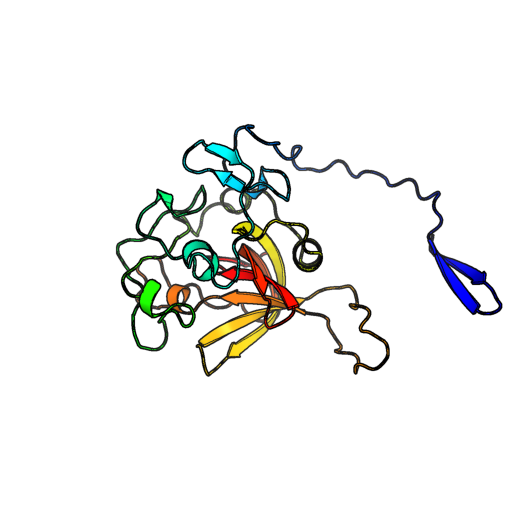 -3.564 -13.136 1.00 81.25 167 HIS A N 1
ATOM 1286 C CA . HIS A 1 167 ? -1.252 -3.834 -12.824 1.00 81.25 167 HIS A CA 1
ATOM 1287 C C . HIS A 1 167 ? -1.380 -5.312 -12.448 1.00 81.25 167 HIS A C 1
ATOM 1289 O O . HIS A 1 167 ? -1.367 -6.204 -13.306 1.00 81.25 167 HIS A O 1
ATOM 1295 N N . ILE A 1 168 ? -1.488 -5.565 -11.150 1.00 84.50 168 ILE A N 1
ATOM 1296 C CA . ILE A 1 168 ? -1.709 -6.875 -10.553 1.00 84.50 168 ILE A CA 1
ATOM 1297 C C . ILE A 1 168 ? -3.215 -7.141 -10.540 1.00 84.50 168 ILE A C 1
ATOM 1299 O O . ILE A 1 168 ? -3.961 -6.595 -9.728 1.00 84.50 168 ILE A O 1
ATOM 1303 N N . GLN A 1 169 ? -3.667 -7.969 -11.477 1.00 82.81 169 GLN A N 1
ATOM 1304 C CA . GLN A 1 169 ? -5.064 -8.357 -11.635 1.00 82.81 169 GLN A CA 1
ATOM 1305 C C . GLN A 1 169 ? -5.387 -9.541 -10.727 1.00 82.81 169 GLN A C 1
ATOM 1307 O O . GLN A 1 169 ? -4.889 -10.657 -10.921 1.00 82.81 169 GLN A O 1
ATOM 1312 N N . SER A 1 170 ? -6.266 -9.294 -9.765 1.00 83.50 170 SER A N 1
ATOM 1313 C CA . SER A 1 170 ? -6.743 -10.275 -8.797 1.00 83.50 170 SER A CA 1
ATOM 1314 C C . SER A 1 170 ? -8.064 -10.884 -9.249 1.00 83.50 170 SER A C 1
ATOM 1316 O O . SER A 1 170 ? -8.947 -10.186 -9.753 1.00 83.50 170 SER A O 1
ATOM 1318 N N . GLN A 1 171 ? -8.201 -12.197 -9.071 1.00 76.50 171 GLN A N 1
ATOM 1319 C CA . GLN A 1 171 ? -9.423 -12.928 -9.372 1.00 76.50 171 GLN A CA 1
ATOM 1320 C C . GLN A 1 171 ? -10.548 -12.472 -8.452 1.00 76.50 171 GLN A C 1
ATOM 1322 O O . GLN A 1 171 ? -10.358 -12.341 -7.245 1.00 76.50 171 GLN A O 1
ATOM 1327 N N . PHE A 1 172 ? -11.736 -12.336 -9.026 1.00 72.88 172 PHE A N 1
ATOM 1328 C CA . PHE A 1 172 ? -12.960 -12.144 -8.279 1.00 72.88 172 PHE A CA 1
ATOM 1329 C C . PHE A 1 172 ? -14.017 -13.170 -8.719 1.00 72.88 172 PHE A C 1
ATOM 1331 O O . PHE A 1 172 ? -14.204 -13.403 -9.915 1.00 72.88 172 PHE A O 1
ATOM 1338 N N . GLU A 1 173 ? -14.665 -13.842 -7.759 1.00 59.81 173 GLU A N 1
ATOM 1339 C CA . GLU A 1 173 ? -15.573 -14.969 -8.030 1.00 59.81 173 GLU A CA 1
ATOM 1340 C C . GLU A 1 173 ? -16.985 -14.545 -8.462 1.00 59.81 173 GLU A C 1
ATOM 1342 O O . GLU A 1 173 ? -17.731 -15.377 -8.988 1.00 59.81 173 GLU A O 1
ATOM 1347 N N . HIS A 1 174 ? -17.371 -13.273 -8.306 1.00 53.12 174 HIS A N 1
ATOM 1348 C CA . HIS A 1 174 ? -18.682 -12.811 -8.757 1.00 53.12 174 HIS A CA 1
ATOM 1349 C C . HIS A 1 174 ? -18.585 -12.072 -10.100 1.00 53.12 174 HIS A C 1
ATOM 1351 O O . HIS A 1 174 ? -17.749 -11.183 -10.266 1.00 53.12 174 HIS A O 1
ATOM 1357 N N . PRO A 1 175 ? -19.445 -12.391 -11.085 1.00 49.59 175 PRO A N 1
ATOM 1358 C CA . PRO A 1 175 ? -19.536 -11.577 -12.284 1.00 49.59 175 PRO A CA 1
ATOM 1359 C C . PRO A 1 175 ? -20.032 -10.192 -11.866 1.00 49.59 175 PRO A C 1
ATOM 1361 O O . PRO A 1 175 ? -21.166 -10.058 -11.398 1.00 49.59 175 PRO A O 1
ATOM 1364 N N . LEU A 1 176 ? -19.212 -9.151 -12.041 1.00 44.62 176 LEU A N 1
ATOM 1365 C CA . LEU A 1 176 ? -19.744 -7.793 -12.030 1.00 44.62 176 LEU A CA 1
ATOM 1366 C C . LEU A 1 176 ? -20.815 -7.758 -13.120 1.00 44.62 176 LEU A C 1
ATOM 1368 O O . LEU A 1 176 ? -20.535 -8.039 -14.289 1.00 44.62 176 LEU A O 1
ATOM 1372 N N . VAL A 1 177 ? -22.062 -7.485 -12.736 1.00 41.53 177 VAL A N 1
ATOM 1373 C CA . VAL A 1 177 ? -23.152 -7.320 -13.697 1.00 41.53 177 VAL A CA 1
ATOM 1374 C C . VAL A 1 177 ? -22.852 -6.043 -14.475 1.00 41.53 177 VAL A C 1
ATOM 1376 O O . VAL A 1 177 ? -23.223 -4.945 -14.067 1.00 41.53 177 VAL A O 1
ATOM 1379 N N . TYR A 1 178 ? -22.117 -6.176 -15.579 1.00 38.28 178 TYR A N 1
ATOM 1380 C CA . TYR A 1 178 ? -21.901 -5.073 -16.500 1.00 38.28 178 TYR A CA 1
ATOM 1381 C C . TYR A 1 178 ? -23.262 -4.613 -17.040 1.00 38.28 178 TYR A C 1
ATOM 1383 O O . TYR A 1 178 ? -24.132 -5.454 -17.297 1.00 38.28 178 TYR A O 1
ATOM 1391 N N . PRO A 1 179 ? -23.468 -3.298 -17.242 1.00 37.56 179 PRO A N 1
ATOM 1392 C CA . PRO A 1 179 ? -24.650 -2.798 -17.928 1.00 37.56 179 PRO A CA 1
ATOM 1393 C C . PRO A 1 179 ? -24.859 -3.575 -19.231 1.00 37.56 179 PRO A C 1
ATOM 1395 O O . PRO A 1 179 ? -23.911 -3.799 -19.989 1.00 37.56 179 PRO A O 1
ATOM 1398 N N . SER A 1 180 ? -26.093 -4.018 -19.472 1.00 35.78 180 SER A N 1
ATOM 1399 C CA . SER A 1 180 ? -26.464 -4.810 -20.645 1.00 35.78 180 SER A CA 1
ATOM 1400 C C . SER A 1 180 ? -25.949 -4.149 -21.930 1.00 35.78 180 SER A C 1
ATOM 1402 O O . SER A 1 180 ? -26.413 -3.066 -22.290 1.00 35.78 180 SER A O 1
ATOM 1404 N N . GLY A 1 181 ? -24.990 -4.785 -22.607 1.00 44.03 181 GLY A N 1
ATOM 1405 C CA . GLY A 1 181 ? -24.382 -4.276 -23.843 1.00 44.03 181 GLY A CA 1
ATOM 1406 C C . GLY A 1 181 ? -22.858 -4.393 -23.908 1.00 44.03 181 GLY A C 1
ATOM 1407 O O . GLY A 1 181 ? -22.304 -4.343 -25.005 1.00 44.03 181 GLY A O 1
ATOM 1408 N N . SER A 1 182 ? -22.179 -4.597 -22.776 1.00 40.22 182 SER A N 1
ATOM 1409 C CA . SER A 1 182 ? -20.738 -4.877 -22.764 1.00 40.22 182 SER A CA 1
ATOM 1410 C C . SER A 1 182 ? -20.458 -6.355 -23.065 1.00 40.22 182 SER A C 1
ATOM 1412 O O . SER A 1 182 ? -21.187 -7.218 -22.566 1.00 40.22 182 SER A O 1
ATOM 1414 N N . PRO A 1 183 ? -19.422 -6.688 -23.861 1.00 37.69 183 PRO A N 1
ATOM 1415 C CA . PRO A 1 183 ? -19.002 -8.075 -24.020 1.00 37.69 183 PRO A CA 1
ATOM 1416 C C . PRO A 1 183 ? -18.658 -8.659 -22.639 1.00 37.69 183 PRO A C 1
ATOM 1418 O O . PRO A 1 183 ? -18.032 -7.961 -21.837 1.00 37.69 183 PRO A O 1
ATOM 1421 N N . PRO A 1 184 ? -19.057 -9.907 -22.336 1.00 41.25 184 PRO A N 1
ATOM 1422 C CA . PRO A 1 184 ? -18.683 -10.548 -21.085 1.00 41.25 184 PRO A CA 1
ATOM 1423 C C . PRO A 1 184 ? -17.162 -10.682 -21.057 1.00 41.25 184 PRO A C 1
ATOM 1425 O O . PRO A 1 184 ? -16.587 -11.474 -21.805 1.00 41.25 184 PRO A O 1
ATOM 1428 N N . LEU A 1 185 ? -16.499 -9.892 -20.214 1.00 39.91 185 LEU A N 1
ATOM 1429 C CA . LEU A 1 185 ? -15.138 -10.214 -19.818 1.00 39.91 185 LEU A CA 1
ATOM 1430 C C . LEU A 1 185 ? -15.243 -11.487 -18.964 1.00 39.91 185 LEU A C 1
ATOM 1432 O O . LEU A 1 185 ? -16.010 -11.498 -18.002 1.00 39.91 185 LEU A O 1
ATOM 1436 N N . PRO A 1 186 ? -14.558 -12.584 -19.330 1.00 37.12 186 PRO A N 1
ATOM 1437 C CA . PRO A 1 186 ? -14.760 -13.893 -18.705 1.00 37.12 186 PRO A CA 1
ATOM 1438 C C . PRO A 1 186 ? -14.335 -13.947 -17.230 1.00 37.12 186 PRO A C 1
ATOM 1440 O O . PRO A 1 186 ? -14.592 -14.948 -16.568 1.00 37.12 186 PRO A O 1
ATOM 1443 N N . VAL A 1 187 ? -13.712 -12.887 -16.710 1.00 49.44 187 VAL A N 1
ATOM 1444 C CA . VAL A 1 187 ? -13.356 -12.711 -15.304 1.00 49.44 187 VAL A CA 1
ATOM 1445 C C . VAL A 1 187 ? -13.418 -11.207 -15.019 1.00 49.44 187 VAL A C 1
ATOM 1447 O O . VAL A 1 187 ? -12.830 -10.412 -15.754 1.00 49.44 187 VAL A O 1
ATOM 1450 N N . SER A 1 188 ? -14.163 -10.801 -13.994 1.00 54.56 188 SER A N 1
ATOM 1451 C CA . SER A 1 188 ? -14.017 -9.463 -13.422 1.00 54.56 188 SER A CA 1
ATOM 1452 C C . SER A 1 188 ? -12.723 -9.457 -12.613 1.00 54.56 188 SER A C 1
ATOM 1454 O O . SER A 1 188 ? -12.517 -10.348 -11.793 1.00 54.56 188 SER A O 1
ATOM 1456 N N . PHE A 1 189 ? -11.837 -8.500 -12.868 1.00 63.56 189 PHE A N 1
ATOM 1457 C CA . PHE A 1 189 ? -10.582 -8.374 -12.136 1.00 63.56 189 PHE A CA 1
ATOM 1458 C C . PHE A 1 189 ? -10.613 -7.133 -11.254 1.00 63.56 189 PHE A C 1
ATOM 1460 O O . PHE A 1 189 ? -11.160 -6.102 -11.650 1.00 63.56 189 PHE A O 1
ATOM 1467 N N . GLN A 1 190 ? -10.003 -7.234 -10.079 1.00 73.31 190 GLN A N 1
ATOM 1468 C CA . GLN A 1 190 ? -9.602 -6.071 -9.299 1.00 73.31 190 GLN A CA 1
ATOM 1469 C C . GLN A 1 190 ? -8.150 -5.755 -9.645 1.00 73.31 190 GLN A C 1
ATOM 1471 O O . GLN A 1 190 ? -7.304 -6.650 -9.618 1.00 73.31 190 GLN A O 1
ATOM 1476 N N . SER A 1 191 ? -7.879 -4.502 -10.001 1.00 78.81 191 SER A N 1
ATOM 1477 C CA . SER A 1 191 ? -6.514 -4.035 -10.237 1.00 78.81 191 SER A CA 1
ATOM 1478 C C . SER A 1 191 ? -5.927 -3.544 -8.923 1.00 78.81 191 SER A C 1
ATOM 1480 O O . SER A 1 191 ? -6.571 -2.789 -8.204 1.00 78.81 191 SER A O 1
ATOM 1482 N N . SER A 1 192 ? -4.720 -3.989 -8.607 1.00 87.00 192 SER A N 1
ATOM 1483 C CA . SER A 1 192 ? -3.844 -3.383 -7.605 1.00 87.00 192 SER A CA 1
ATOM 1484 C C . SER A 1 192 ? -2.519 -3.047 -8.281 1.00 87.00 192 SER A C 1
ATOM 1486 O O . SER A 1 192 ? -2.152 -3.710 -9.249 1.00 87.00 192 SER A O 1
ATOM 1488 N N . GLU A 1 193 ? -1.797 -2.039 -7.807 1.00 86.44 193 GLU A N 1
ATOM 1489 C CA . GLU A 1 193 ? -0.626 -1.518 -8.522 1.00 86.44 193 GLU A CA 1
ATOM 1490 C C . GLU A 1 193 ? 0.640 -1.604 -7.666 1.00 86.44 193 GLU A C 1
ATOM 1492 O O . GLU A 1 193 ? 0.674 -1.235 -6.486 1.00 86.44 193 GLU A O 1
ATOM 1497 N N . ASN A 1 194 ? 1.699 -2.143 -8.270 1.00 83.50 194 ASN A N 1
ATOM 1498 C CA . ASN A 1 194 ? 3.028 -2.214 -7.676 1.00 83.50 194 ASN A CA 1
ATOM 1499 C C . ASN A 1 194 ? 3.911 -1.129 -8.298 1.00 83.50 194 ASN A C 1
ATOM 1501 O O . ASN A 1 194 ? 4.534 -1.340 -9.346 1.00 83.50 194 ASN A O 1
ATOM 1505 N N . SER A 1 195 ? 3.962 0.021 -7.624 1.00 87.12 195 SER A N 1
ATOM 1506 C CA . SER A 1 195 ? 4.603 1.233 -8.131 1.00 87.12 195 SER A CA 1
ATOM 1507 C C . SER A 1 195 ? 6.102 1.015 -8.438 1.00 87.12 195 SER A C 1
ATOM 1509 O O . SER A 1 195 ? 6.816 0.393 -7.638 1.00 87.12 195 SER A O 1
ATOM 1511 N N . PRO A 1 196 ? 6.632 1.535 -9.569 1.00 89.25 196 PRO A N 1
ATOM 1512 C CA . PRO A 1 196 ? 8.012 1.308 -10.018 1.00 89.25 196 PRO A CA 1
ATOM 1513 C C . PRO A 1 196 ? 9.117 1.500 -8.965 1.00 89.25 196 PRO A C 1
ATOM 1515 O O . PRO A 1 196 ? 10.023 0.664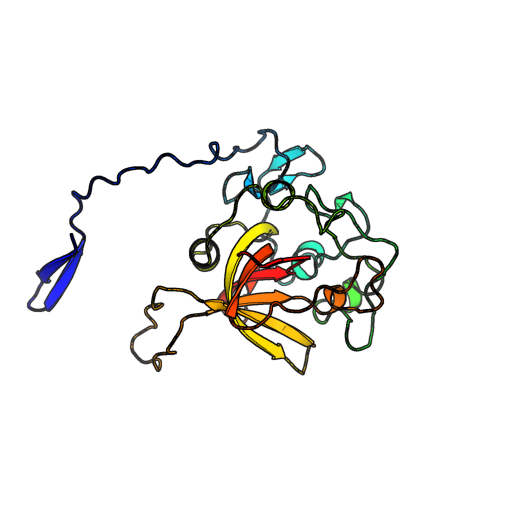 -8.933 1.00 89.25 196 PRO A O 1
ATOM 1518 N N . PRO A 1 197 ? 9.072 2.513 -8.073 1.00 91.75 197 PRO A N 1
ATOM 1519 C CA . PRO A 1 197 ? 10.106 2.705 -7.057 1.00 91.75 197 PRO A CA 1
ATOM 1520 C C . PRO A 1 197 ? 10.289 1.520 -6.094 1.00 91.75 197 PRO A C 1
ATOM 1522 O O . PRO A 1 197 ? 11.400 1.285 -5.626 1.00 91.75 197 PRO A O 1
ATOM 1525 N N . TYR A 1 198 ? 9.244 0.728 -5.815 1.00 92.44 198 TYR A N 1
ATOM 1526 C CA . TYR A 1 198 ? 9.371 -0.465 -4.961 1.00 92.44 198 TYR A CA 1
ATOM 1527 C C . TYR A 1 198 ? 10.082 -1.627 -5.661 1.00 92.44 198 TYR A C 1
ATOM 1529 O O . TYR A 1 198 ? 10.609 -2.516 -4.991 1.00 92.44 198 TYR A O 1
ATOM 1537 N N . LYS A 1 199 ? 10.128 -1.616 -6.997 1.00 91.50 199 LYS A N 1
ATOM 1538 C CA . LYS A 1 199 ? 10.725 -2.666 -7.835 1.00 91.50 199 LYS A CA 1
ATOM 1539 C C . LYS A 1 199 ? 12.212 -2.445 -8.116 1.00 91.50 199 LYS A C 1
ATOM 1541 O O . LYS A 1 199 ? 12.817 -3.259 -8.813 1.00 91.50 199 LYS A O 1
ATOM 1546 N N . ASP A 1 200 ? 12.803 -1.371 -7.594 1.00 91.81 200 ASP A N 1
ATOM 1547 C CA . ASP A 1 200 ? 14.201 -1.039 -7.847 1.00 91.81 200 ASP A CA 1
ATOM 1548 C C . ASP A 1 200 ? 15.147 -2.112 -7.263 1.00 91.81 200 ASP A C 1
ATOM 1550 O O . ASP A 1 200 ? 15.145 -2.333 -6.049 1.00 91.81 200 ASP A O 1
ATOM 1554 N N . PRO A 1 201 ? 15.970 -2.794 -8.084 1.00 91.50 201 PRO A N 1
ATOM 1555 C CA . PRO A 1 201 ? 16.923 -3.795 -7.607 1.00 91.50 201 PRO A CA 1
ATOM 1556 C C . PRO A 1 201 ? 18.038 -3.201 -6.740 1.00 91.50 201 PRO A C 1
ATOM 1558 O O . PRO A 1 201 ? 18.674 -3.948 -5.999 1.00 91.50 201 PRO A O 1
ATOM 1561 N N . ASP A 1 202 ? 18.268 -1.886 -6.810 1.00 91.31 202 ASP A N 1
ATOM 1562 C CA . ASP A 1 202 ? 19.247 -1.187 -5.974 1.00 91.31 202 ASP A CA 1
ATOM 1563 C C . ASP A 1 202 ? 18.679 -0.829 -4.585 1.00 91.31 202 ASP A C 1
ATOM 1565 O O . ASP A 1 202 ? 19.385 -0.242 -3.759 1.00 91.31 202 ASP A O 1
ATOM 1569 N N . ASN A 1 203 ? 17.406 -1.142 -4.318 1.00 90.31 203 ASN A N 1
ATOM 1570 C CA . ASN A 1 203 ? 16.781 -0.916 -3.023 1.00 90.31 203 ASN A CA 1
ATOM 1571 C C . ASN A 1 203 ? 17.444 -1.818 -1.951 1.00 90.31 203 ASN A C 1
ATOM 1573 O O . ASN A 1 203 ? 17.393 -3.045 -2.078 1.00 90.31 203 ASN A O 1
ATOM 1577 N N . PRO A 1 204 ? 18.057 -1.262 -0.884 1.00 86.31 204 PRO A N 1
ATOM 1578 C CA . PRO A 1 204 ? 18.840 -2.024 0.093 1.00 86.31 204 PRO A CA 1
ATOM 1579 C C . PRO A 1 204 ? 18.023 -3.033 0.910 1.00 86.31 204 PRO A C 1
ATOM 1581 O O . PRO A 1 204 ? 18.579 -4.022 1.382 1.00 86.31 204 PRO A O 1
ATOM 1584 N N . ILE A 1 205 ? 16.716 -2.819 1.057 1.00 87.81 205 ILE A N 1
ATOM 1585 C CA . ILE A 1 205 ? 15.793 -3.776 1.695 1.00 87.81 205 ILE A CA 1
ATOM 1586 C C . ILE A 1 205 ? 15.212 -4.802 0.700 1.00 87.81 205 ILE A C 1
ATOM 1588 O O . ILE A 1 205 ? 14.375 -5.632 1.059 1.00 87.81 205 ILE A O 1
ATOM 1592 N N . GLY A 1 206 ? 15.653 -4.739 -0.558 1.00 88.50 206 GLY A N 1
ATOM 1593 C CA . GLY A 1 206 ? 15.258 -5.613 -1.653 1.00 88.50 206 GLY A CA 1
ATOM 1594 C C . GLY A 1 206 ? 14.127 -5.047 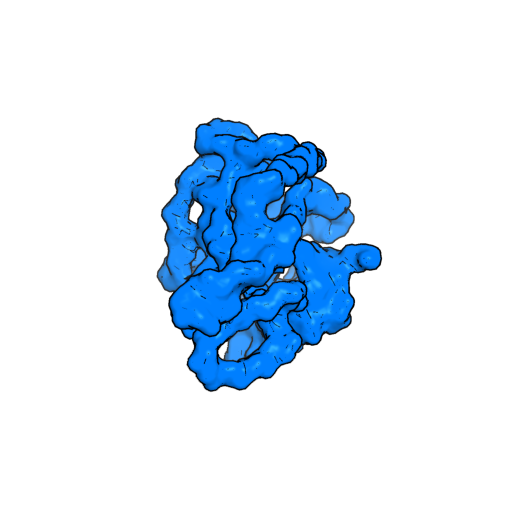-2.510 1.00 88.50 206 GLY A C 1
ATOM 1595 O O . GLY A 1 206 ? 13.180 -4.431 -2.014 1.00 88.50 206 GLY A O 1
ATOM 1596 N N . ALA A 1 207 ? 14.199 -5.322 -3.811 1.00 91.38 207 ALA A N 1
ATOM 1597 C CA . ALA A 1 207 ? 13.093 -5.083 -4.731 1.00 91.38 207 ALA A CA 1
ATOM 1598 C C . ALA A 1 207 ? 11.857 -5.894 -4.320 1.00 91.38 207 ALA A C 1
ATOM 1600 O O . ALA A 1 207 ? 11.974 -7.041 -3.880 1.00 91.38 207 ALA A O 1
ATOM 1601 N N . LEU A 1 208 ? 10.675 -5.312 -4.505 1.00 92.12 208 LEU A N 1
ATOM 1602 C CA . LEU A 1 208 ? 9.394 -5.997 -4.393 1.00 92.12 208 LEU A CA 1
ATOM 1603 C C . LEU A 1 208 ? 8.961 -6.475 -5.787 1.00 92.12 208 LEU A C 1
ATOM 1605 O O . LEU A 1 208 ? 8.351 -5.698 -6.520 1.00 92.12 208 LEU A O 1
ATOM 1609 N N . PRO A 1 209 ? 9.286 -7.713 -6.203 1.00 90.44 209 PRO A N 1
ATOM 1610 C CA . PRO A 1 209 ? 8.892 -8.203 -7.519 1.00 90.44 209 PRO A CA 1
ATOM 1611 C C . PRO A 1 209 ? 7.373 -8.323 -7.616 1.00 90.44 209 PRO A C 1
ATOM 1613 O O . PRO A 1 209 ? 6.687 -8.425 -6.601 1.00 90.44 209 PRO A O 1
ATOM 1616 N N . ASP A 1 210 ? 6.846 -8.393 -8.832 1.00 89.38 210 ASP A N 1
ATOM 1617 C CA . ASP A 1 210 ? 5.430 -8.693 -9.009 1.00 89.38 210 ASP A CA 1
ATOM 1618 C C . ASP A 1 210 ? 5.106 -10.115 -8.524 1.00 89.38 210 ASP A C 1
ATOM 1620 O O . ASP A 1 210 ? 5.903 -11.042 -8.735 1.00 89.38 210 ASP A O 1
ATOM 1624 N N . PRO A 1 211 ? 3.933 -10.321 -7.904 1.00 89.38 211 PRO A N 1
ATOM 1625 C CA . PRO A 1 211 ? 3.445 -11.654 -7.607 1.00 89.38 211 PRO A CA 1
ATOM 1626 C C . PRO A 1 211 ? 3.383 -12.538 -8.868 1.00 89.38 211 PRO A C 1
ATOM 1628 O O . PRO A 1 211 ? 2.969 -12.065 -9.935 1.00 89.38 211 PRO A O 1
ATOM 1631 N N . PRO A 1 212 ? 3.749 -13.831 -8.774 1.00 86.81 212 PRO A N 1
ATOM 1632 C CA . PRO A 1 212 ? 3.605 -14.760 -9.888 1.00 86.81 212 PRO A CA 1
ATOM 1633 C C . PRO A 1 212 ? 2.141 -14.967 -10.288 1.00 86.81 212 PRO A C 1
ATOM 1635 O O . PRO A 1 212 ? 1.245 -14.938 -9.445 1.00 86.81 212 PRO A O 1
ATOM 1638 N N . LEU A 1 213 ? 1.920 -15.290 -11.563 1.00 85.56 213 LEU A N 1
ATOM 1639 C CA . LEU A 1 213 ? 0.620 -15.757 -12.049 1.00 85.56 213 LEU A CA 1
ATOM 1640 C C . LEU A 1 213 ? 0.141 -16.976 -11.247 1.00 85.56 213 LEU A C 1
ATOM 1642 O O . LEU A 1 213 ? 0.944 -17.825 -10.848 1.00 85.56 213 LEU A O 1
ATOM 1646 N N . ASP A 1 214 ? -1.168 -17.046 -11.015 1.00 83.75 214 ASP A N 1
ATOM 1647 C CA . ASP A 1 214 ? -1.872 -18.060 -10.224 1.00 83.75 214 ASP A CA 1
ATOM 1648 C C . ASP A 1 214 ? -1.449 -18.159 -8.751 1.00 83.75 214 ASP A C 1
ATOM 1650 O O . ASP A 1 214 ? -1.923 -19.047 -8.032 1.00 83.75 214 ASP A O 1
ATOM 1654 N N . ALA A 1 215 ? -0.576 -17.269 -8.269 1.00 89.62 215 ALA A N 1
ATOM 1655 C CA . ALA A 1 215 ? -0.198 -17.250 -6.868 1.00 89.62 215 ALA A CA 1
ATOM 1656 C C . ALA A 1 215 ? -1.391 -16.828 -6.006 1.00 89.62 215 ALA A C 1
ATOM 1658 O O . ALA A 1 215 ? -2.072 -15.844 -6.292 1.00 89.62 215 ALA A O 1
ATOM 1659 N N . HIS A 1 216 ? -1.612 -17.573 -4.927 1.00 93.50 216 HIS A N 1
ATOM 1660 C CA . HIS A 1 216 ? -2.439 -17.124 -3.822 1.00 93.50 216 HIS A CA 1
ATOM 1661 C C . HIS A 1 216 ? -1.556 -16.288 -2.898 1.00 93.50 216 HIS A C 1
ATOM 1663 O O . HIS A 1 216 ? -0.511 -16.768 -2.451 1.00 93.50 216 HIS A O 1
ATOM 1669 N N . VAL A 1 217 ? -1.907 -15.026 -2.683 1.00 95.12 217 VAL A N 1
ATOM 1670 C CA . VAL A 1 217 ? -1.069 -14.067 -1.964 1.00 95.12 217 VAL A CA 1
ATOM 1671 C C . VAL A 1 217 ? -1.886 -13.234 -0.996 1.00 95.12 217 VAL A C 1
ATOM 1673 O O . VAL A 1 217 ? -3.097 -13.095 -1.124 1.00 95.12 217 VAL A O 1
ATOM 1676 N N . VAL A 1 218 ? -1.171 -12.623 -0.065 1.00 96.12 218 VAL A N 1
ATOM 1677 C CA . VAL A 1 218 ? -1.632 -11.480 0.713 1.00 96.12 218 VAL A CA 1
ATOM 1678 C C . VAL A 1 218 ? -0.752 -10.284 0.377 1.00 96.12 218 VAL A C 1
ATOM 1680 O O . VAL A 1 218 ? 0.474 -10.408 0.377 1.00 96.12 218 VAL A O 1
ATOM 1683 N N . MET A 1 219 ? -1.372 -9.151 0.059 1.00 95.81 219 MET A N 1
ATOM 1684 C CA . MET A 1 219 ? -0.716 -7.905 -0.340 1.00 95.81 219 MET A CA 1
ATOM 1685 C C . MET A 1 219 ? -1.049 -6.806 0.667 1.00 95.81 219 MET A C 1
ATOM 1687 O O . MET A 1 219 ? -2.220 -6.545 0.920 1.00 95.81 219 MET A O 1
ATOM 1691 N N . LEU A 1 220 ? -0.030 -6.153 1.221 1.00 95.75 220 LEU A N 1
ATOM 1692 C CA . LEU A 1 220 ? -0.186 -4.943 2.024 1.00 95.75 220 LEU A CA 1
ATOM 1693 C C . LEU A 1 220 ? -0.050 -3.721 1.114 1.00 95.75 220 LEU A C 1
ATOM 1695 O O . LEU A 1 220 ? 0.955 -3.578 0.409 1.00 95.75 220 LEU A O 1
ATOM 1699 N N . GLY A 1 221 ? -1.018 -2.815 1.181 1.00 94.44 221 GLY A N 1
ATOM 1700 C CA . GLY A 1 221 ? -0.932 -1.532 0.495 1.00 94.44 221 GLY A CA 1
ATOM 1701 C C . GLY A 1 221 ? -2.064 -0.580 0.853 1.00 94.44 221 GLY A C 1
ATOM 1702 O O . GLY A 1 221 ? -2.883 -0.864 1.728 1.00 94.44 221 GLY A O 1
ATOM 1703 N N . THR A 1 222 ? -2.103 0.553 0.155 1.00 92.94 222 THR A N 1
ATOM 1704 C CA . THR A 1 222 ? -3.032 1.652 0.450 1.00 92.94 222 THR A CA 1
ATOM 1705 C C . THR A 1 222 ? -4.284 1.562 -0.412 1.00 92.94 222 THR A C 1
ATOM 1707 O O . THR A 1 222 ? -4.182 1.483 -1.632 1.00 92.94 222 THR A O 1
ATOM 1710 N N . VAL A 1 223 ? -5.475 1.632 0.187 1.00 91.12 223 VAL A N 1
ATOM 1711 C CA . VAL A 1 223 ? -6.731 1.720 -0.574 1.00 91.12 223 VAL A CA 1
ATOM 1712 C C . VAL A 1 223 ? -6.816 3.059 -1.285 1.00 91.12 223 VAL A C 1
ATOM 1714 O O . VAL A 1 223 ? -6.610 4.110 -0.672 1.00 91.12 223 VAL A O 1
ATOM 1717 N N . ARG A 1 224 ? -7.188 3.029 -2.562 1.00 87.44 224 ARG A N 1
ATOM 1718 C CA . ARG A 1 224 ? -7.375 4.201 -3.416 1.00 87.44 224 ARG A CA 1
ATOM 1719 C C . ARG A 1 224 ? -8.598 4.057 -4.304 1.00 87.44 224 ARG A C 1
ATOM 1721 O O . ARG A 1 224 ? -9.057 2.952 -4.557 1.00 87.44 224 ARG A O 1
ATOM 1728 N N . TYR A 1 225 ? -9.111 5.196 -4.762 1.00 84.19 225 TYR A N 1
ATOM 1729 C CA . TYR A 1 225 ? -10.053 5.261 -5.872 1.00 84.19 225 TYR A CA 1
ATOM 1730 C C . TYR A 1 225 ? -9.330 5.873 -7.071 1.00 84.19 225 TYR A C 1
ATOM 1732 O O . TYR A 1 225 ? -8.832 6.999 -6.979 1.00 84.19 225 TYR A O 1
ATOM 1740 N N . ASP A 1 226 ? -9.251 5.122 -8.163 1.00 77.81 226 ASP A N 1
ATOM 1741 C CA . ASP A 1 226 ? -8.722 5.591 -9.435 1.00 77.81 226 ASP A CA 1
ATOM 1742 C C . ASP A 1 226 ? -9.862 6.247 -10.225 1.00 77.81 226 ASP A C 1
ATOM 1744 O O . ASP A 1 226 ? -10.764 5.581 -10.738 1.00 77.81 226 ASP A O 1
ATOM 1748 N N . ASP A 1 227 ? -9.831 7.576 -10.325 1.00 72.69 227 ASP A N 1
ATOM 1749 C CA . ASP A 1 227 ? -10.834 8.351 -11.063 1.00 72.69 227 ASP A CA 1
ATOM 1750 C C . ASP A 1 227 ? -10.796 8.095 -12.583 1.00 72.69 227 ASP A C 1
ATOM 1752 O O . ASP A 1 227 ? -11.822 8.220 -13.264 1.00 72.69 227 ASP A O 1
ATOM 1756 N N . GLY A 1 228 ? -9.620 7.768 -13.126 1.00 69.12 228 GLY A N 1
ATOM 1757 C CA . GLY A 1 228 ? -9.402 7.506 -14.546 1.00 69.12 228 GLY A CA 1
ATOM 1758 C C . GLY A 1 228 ? -10.040 6.194 -14.988 1.00 69.12 228 GLY A C 1
ATOM 1759 O O . GLY A 1 228 ? -10.667 6.141 -16.050 1.00 69.12 228 GLY A O 1
ATOM 1760 N N . HIS A 1 229 ? -9.951 5.171 -14.140 1.00 71.50 229 HIS A N 1
ATOM 1761 C CA . HIS A 1 229 ? -10.498 3.841 -14.404 1.00 71.50 229 HIS A CA 1
ATOM 1762 C C . HIS A 1 229 ? -11.827 3.546 -13.686 1.00 71.50 229 HIS A C 1
ATOM 1764 O O . HIS A 1 229 ? -12.534 2.607 -14.058 1.00 71.50 229 HIS A O 1
ATOM 1770 N N . ARG A 1 230 ? -12.230 4.406 -12.742 1.00 73.12 230 ARG A N 1
ATOM 1771 C CA . ARG A 1 230 ? -13.474 4.344 -11.954 1.00 73.12 230 ARG A CA 1
ATOM 1772 C C . ARG A 1 230 ? -13.607 3.082 -11.102 1.00 73.12 230 ARG A C 1
ATOM 1774 O O . ARG A 1 230 ? -14.674 2.464 -11.070 1.00 73.12 230 ARG A O 1
ATOM 1781 N N . TRP A 1 231 ? -12.543 2.713 -10.399 1.00 78.88 231 TRP A N 1
ATOM 1782 C CA . TRP A 1 231 ? -12.545 1.585 -9.468 1.00 78.88 231 TRP A CA 1
ATOM 1783 C C . TRP A 1 231 ? -11.782 1.899 -8.186 1.00 78.88 231 TRP A C 1
ATOM 1785 O O . TRP A 1 231 ? -11.023 2.863 -8.112 1.00 78.88 231 TRP A O 1
ATOM 1795 N N . PHE A 1 232 ? -11.966 1.042 -7.185 1.00 84.94 232 PHE A N 1
ATOM 1796 C CA . PHE A 1 232 ? -11.104 1.000 -6.012 1.00 84.94 232 PHE A CA 1
ATOM 1797 C C . PHE A 1 232 ? -9.968 -0.006 -6.205 1.00 84.94 232 PHE A C 1
ATOM 1799 O O . PHE A 1 232 ? -10.175 -1.100 -6.733 1.00 84.94 232 PHE A O 1
ATOM 1806 N N . GLU A 1 233 ? -8.784 0.355 -5.730 1.00 87.81 233 GLU A N 1
ATOM 1807 C CA . GLU A 1 233 ? -7.561 -0.432 -5.855 1.00 87.81 233 GLU A CA 1
ATOM 1808 C C . GLU A 1 233 ? -6.700 -0.386 -4.593 1.00 87.81 233 GLU A C 1
ATOM 1810 O O . GLU A 1 233 ? -6.926 0.431 -3.697 1.00 87.81 233 GLU A O 1
ATOM 1815 N N . VAL A 1 234 ? -5.703 -1.271 -4.536 1.00 92.12 234 VAL A N 1
ATOM 1816 C CA . VAL A 1 234 ? -4.606 -1.195 -3.569 1.00 92.12 234 VAL A CA 1
ATOM 1817 C C . VAL A 1 234 ? -3.376 -0.659 -4.303 1.00 92.12 234 VAL A C 1
ATOM 1819 O O . VAL A 1 234 ? -2.816 -1.356 -5.147 1.00 92.12 234 VAL A O 1
ATOM 1822 N N . HIS A 1 235 ? -2.971 0.575 -3.997 1.00 90.12 235 HIS A N 1
ATOM 1823 C CA . HIS A 1 235 ? -1.842 1.271 -4.619 1.00 90.12 235 HIS A CA 1
ATOM 1824 C C . HIS A 1 235 ? -1.198 2.265 -3.626 1.00 90.12 235 HIS A C 1
ATOM 1826 O O . HIS A 1 235 ? -1.883 3.164 -3.136 1.00 90.12 235 HIS A O 1
ATOM 1832 N N . PRO A 1 236 ? 0.109 2.132 -3.323 1.00 90.69 236 PRO A N 1
ATOM 1833 C CA . PRO A 1 236 ? 1.007 1.105 -3.845 1.00 90.69 236 PRO A CA 1
ATOM 1834 C C . PRO A 1 236 ? 0.888 -0.163 -3.018 1.00 90.69 236 PRO A C 1
ATOM 1836 O O . PRO A 1 236 ? 0.640 -0.115 -1.810 1.00 90.69 236 PRO A O 1
ATOM 1839 N N . ILE A 1 237 ? 1.147 -1.296 -3.657 1.00 93.56 237 ILE A N 1
ATOM 1840 C CA . ILE A 1 237 ? 1.555 -2.504 -2.951 1.00 93.56 237 ILE A CA 1
ATOM 1841 C C . ILE A 1 237 ? 2.963 -2.256 -2.393 1.00 93.56 237 ILE A C 1
ATOM 1843 O O . ILE A 1 237 ? 3.883 -1.909 -3.130 1.00 93.56 237 ILE A O 1
ATOM 1847 N N . LYS A 1 238 ? 3.131 -2.426 -1.080 1.00 93.06 238 LYS A N 1
ATOM 1848 C CA . LYS A 1 238 ? 4.398 -2.172 -0.360 1.00 93.06 238 LYS A CA 1
ATOM 1849 C C . LYS A 1 238 ? 5.060 -3.453 0.128 1.00 93.06 238 LYS A C 1
ATOM 1851 O O . LYS A 1 238 ? 6.242 -3.464 0.468 1.00 93.06 238 LYS A O 1
ATOM 1856 N N . TRP A 1 239 ? 4.289 -4.535 0.179 1.00 94.62 239 TRP A N 1
ATOM 1857 C CA . TRP A 1 239 ? 4.738 -5.861 0.570 1.00 94.62 239 TRP A CA 1
ATOM 1858 C C . TRP A 1 239 ? 3.716 -6.905 0.115 1.00 94.62 239 TRP A C 1
ATOM 1860 O O . TRP A 1 239 ? 2.519 -6.625 0.065 1.00 94.62 239 TRP A O 1
ATOM 1870 N N . TRP A 1 240 ? 4.168 -8.122 -0.178 1.00 95.12 240 TRP A N 1
ATOM 1871 C CA . TRP A 1 240 ? 3.277 -9.265 -0.346 1.00 95.12 240 TRP A CA 1
ATOM 1872 C C . TRP A 1 240 ? 3.975 -10.573 0.019 1.00 95.12 240 TRP A C 1
ATOM 1874 O O . TRP A 1 240 ? 5.203 -10.672 0.004 1.00 95.12 240 TRP A O 1
ATOM 1884 N N . ARG A 1 241 ? 3.180 -11.602 0.318 1.00 95.06 241 ARG A N 1
ATOM 1885 C CA . ARG A 1 241 ? 3.666 -12.966 0.557 1.00 95.06 241 ARG A CA 1
ATOM 1886 C C . ARG A 1 241 ? 2.738 -13.989 -0.068 1.00 95.06 241 ARG A C 1
ATOM 1888 O O . ARG A 1 241 ? 1.521 -13.831 -0.062 1.00 95.06 241 ARG A O 1
ATOM 1895 N N . ARG A 1 242 ? 3.333 -15.062 -0.585 1.00 94.56 242 ARG A N 1
ATOM 1896 C CA . ARG A 1 242 ? 2.598 -16.224 -1.079 1.00 94.56 242 ARG A CA 1
ATOM 1897 C C . ARG A 1 242 ? 2.023 -17.027 0.085 1.00 94.56 242 ARG A C 1
ATOM 1899 O O . ARG A 1 242 ? 2.746 -17.363 1.022 1.00 94.56 242 ARG A O 1
ATOM 1906 N N . LEU A 1 243 ? 0.741 -17.342 -0.011 1.00 91.62 243 LEU A N 1
ATOM 1907 C CA . LEU A 1 243 ? 0.040 -18.263 0.870 1.00 91.62 243 LEU A CA 1
ATOM 1908 C C . LEU A 1 243 ? 0.200 -19.712 0.361 1.00 91.62 243 LEU A C 1
ATOM 1910 O O . LEU A 1 243 ? 0.487 -19.906 -0.828 1.00 91.62 243 LEU A O 1
ATOM 1914 N N . PRO A 1 244 ? 0.076 -20.715 1.251 1.00 83.56 244 PRO A N 1
ATOM 1915 C CA . PRO A 1 244 ? 0.141 -22.131 0.886 1.00 83.56 244 PRO A CA 1
ATOM 1916 C C . PRO A 1 244 ? -0.853 -22.545 -0.206 1.00 83.56 244 PRO A C 1
ATOM 1918 O O . PRO A 1 244 ? -1.967 -21.974 -0.251 1.00 83.56 244 PRO A O 1
#

Radius of gyration: 19.65 Å; Cα contacts (8 Å, |Δi|>4): 543; chains: 1; bounding box: 65×39×45 Å

Secondary structure (DSSP, 8-state):
-EEEEEETTEEEEEE-TT--------SSPPPB-TT-B-SSGGGB-TTEEE-TTTSBEEE-PPPPTTS-GGGTT-EESSGGGSPTT-EEETTSPPPSSSTTS-STTHHHHTT-EEEE-S-TTS-HHHH-SSEE-HHHHHTT-SPTT-EEEEEEEEEEEEE-TTT--EEEEEE-SS-----TTS---SS-EEEEEE-GGGG-TT-TT---PPPPTT-EEEEEEEEEEETTTTEEEEEEEEEEEE--

Mean predicted aligned error: 9.66 Å

Nearest PDB structures (foldseek):
  6aqg-assembly3_C  TM=6.870E-01  e=1.245E-02  Mycobacterium ulcerans Agy99
  4joi-assembly2_B  TM=5.902E-01  e=2.139E-02  Homo sapiens
  8i6k-assembly1_A  TM=5.988E-01  e=2.014E-02  Homo sapiens
  2z4h-assembly1_A  TM=5.056E-01  e=6.871E+00  Escherichia coli
  5okz-assembly2_I  TM=4.127E-01  e=9.281E+00  Saccharomyces cerevisiae S288C

Solvent-accessible surface area (backbone atoms only — not comparable to full-atom values): 13708 Å² total; per-residue (Å²): 108,84,44,78,44,72,56,98,88,42,81,37,82,39,73,54,88,80,63,78,75,76,75,69,79,67,94,58,78,83,61,32,52,80,70,34,74,42,70,35,28,69,42,21,36,57,62,26,30,28,35,64,90,77,36,17,15,35,80,65,76,64,54,53,83,91,52,60,55,40,54,50,67,31,32,21,90,43,49,86,60,23,59,49,79,37,36,39,43,81,90,50,56,31,37,72,64,72,82,32,14,48,70,71,60,32,90,76,40,38,70,27,19,36,41,36,62,81,64,84,81,54,58,62,62,74,82,39,75,50,71,42,51,56,64,50,45,63,71,56,60,51,37,29,58,29,50,44,25,40,41,39,38,28,66,42,70,47,64,42,90,89,55,47,35,30,40,39,24,24,57,46,95,61,77,70,83,64,69,92,85,63,81,83,64,95,60,41,63,46,52,27,31,42,43,20,51,51,48,28,77,84,36,91,91,51,44,54,72,81,76,55,71,71,35,40,31,39,35,35,23,18,32,36,57,42,81,91,81,71,45,36,30,34,28,22,44,63,48,70,48,78,54,136